Protein AF-A0A7D9EP93-F1 (afdb_monomer_lite)

Sequence (192 aa):
MITCSTSNKEILTYCRSDVDILRRCCLEFCELLRDVTDNDPFEKCLTIASACNLVFRKNSLKEDTIAIIPPHGYRPKDKQSLLALKWLSYKAEKEDLYIQHACNAGEKRVGNYLLDGYDEETNTAYEINGCFWHGCLKCYARDKINSVSGKTMQDLHQATVEKISYLKDHGFGVIEVWECDIRKELEQDEDR

Foldseek 3Di:
DDDPPVVVVVVVVVVVVVVVVVVVVLVVVQVVCCVVQVDGCPPPHPDPVRSVVVSCVPPPDDPPPDDDAPPCGPDHPDDQDPLLVVVVVVVCVVVVFDWDACVDPHFDDDPPDTARIAGPVQLATEHEAECLQQLPVVVDPQQDARPPPRDGSVVSVVVNVVVQVVSVVVPGHYDYHYPVVSVVVVVVVVVD

Secondary structure (DSSP, 8-state):
---STTHHHHHHHHHHHHHHHHHHHHHHHHHHHHHHHSS-TTTS-SSHHHHHHHHIIIIIPPTTSS----TT-SS------HHHHHHHHHHHHHHT---B-TTTT-PPEETTEE-SEEETTTTEEEEEE-HHHHT-TTTS-TTPBPTTT-SBHHHHHHHHHHHHHHHHHTT-EEEEEEHHHHHHHHHHHHT-

InterPro domains:
  IPR011335 Restriction endonuclease type II-like [SSF52980] (121-187)

Structure (mmCIF, N/CA/C/O backbone):
data_AF-A0A7D9EP93-F1
#
_entry.id   AF-A0A7D9EP93-F1
#
loop_
_atom_site.group_PDB
_atom_site.id
_atom_site.type_symbol
_atom_site.label_atom_id
_atom_site.label_alt_id
_atom_site.label_comp_id
_atom_site.label_asym_id
_atom_site.label_entity_id
_atom_site.label_seq_id
_atom_site.pdbx_PDB_ins_code
_atom_site.Cartn_x
_atom_site.Cartn_y
_atom_site.Cartn_z
_atom_site.occupancy
_atom_site.B_iso_or_equiv
_atom_site.auth_seq_id
_atom_site.auth_comp_id
_atom_site.auth_asym_id
_atom_site.auth_atom_id
_atom_site.pdbx_PDB_model_num
ATOM 1 N N . MET A 1 1 ? 35.305 46.147 -36.393 1.00 43.50 1 MET A N 1
ATOM 2 C CA . MET A 1 1 ? 34.251 45.217 -36.857 1.00 43.50 1 MET A CA 1
ATOM 3 C C . MET A 1 1 ? 34.903 43.863 -37.109 1.00 43.50 1 MET A C 1
ATOM 5 O O . MET A 1 1 ? 35.431 43.652 -38.189 1.00 43.50 1 MET A O 1
ATOM 9 N N . ILE A 1 2 ? 34.965 42.991 -36.099 1.00 47.56 2 ILE A N 1
ATOM 10 C CA . ILE A 1 2 ? 35.544 41.643 -36.210 1.00 47.56 2 ILE A CA 1
ATOM 11 C C . ILE A 1 2 ? 34.442 40.642 -35.826 1.00 47.56 2 ILE A C 1
ATOM 13 O O . ILE A 1 2 ? 34.037 40.546 -34.676 1.00 47.56 2 ILE A O 1
ATOM 17 N N . THR A 1 3 ? 33.881 40.035 -36.875 1.00 49.78 3 THR A N 1
ATOM 18 C CA . THR A 1 3 ? 33.421 38.641 -37.001 1.00 49.78 3 THR A CA 1
ATOM 19 C C . THR A 1 3 ? 32.527 38.008 -35.916 1.00 49.78 3 THR A C 1
ATOM 21 O O . THR A 1 3 ? 32.983 37.207 -35.107 1.00 49.78 3 THR A O 1
ATOM 24 N N . CYS A 1 4 ? 31.208 38.212 -36.011 1.00 50.09 4 CYS A N 1
ATOM 25 C CA . CYS A 1 4 ? 30.211 37.298 -35.414 1.00 50.09 4 CYS A CA 1
ATOM 26 C C . CYS A 1 4 ? 29.866 36.112 -36.356 1.00 50.09 4 CYS A C 1
ATOM 28 O O . CYS A 1 4 ? 29.365 35.075 -35.933 1.00 50.09 4 CYS A O 1
ATOM 30 N N . SER A 1 5 ? 30.176 36.222 -37.653 1.00 54.28 5 SER A N 1
ATOM 31 C CA . SER A 1 5 ? 29.788 35.245 -38.683 1.00 54.28 5 SER A CA 1
ATOM 32 C C . SER A 1 5 ? 30.758 34.070 -38.886 1.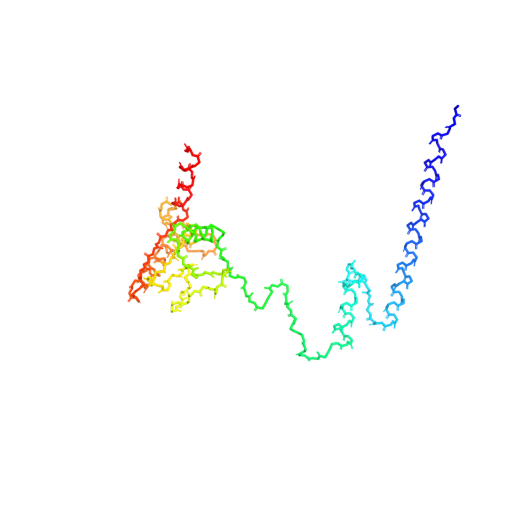00 54.28 5 SER A C 1
ATOM 34 O O . SER A 1 5 ? 30.351 33.059 -39.460 1.00 54.28 5 SER A O 1
ATOM 36 N N . THR A 1 6 ? 32.014 34.161 -38.436 1.00 55.41 6 THR A N 1
ATOM 37 C CA . THR A 1 6 ? 32.998 33.058 -38.522 1.00 55.41 6 THR A CA 1
ATOM 38 C C . THR A 1 6 ? 32.880 32.089 -37.347 1.00 55.41 6 THR A C 1
ATOM 40 O O . THR A 1 6 ? 32.869 30.881 -37.567 1.00 55.41 6 THR A O 1
ATOM 43 N N . SER A 1 7 ? 32.669 32.606 -36.131 1.00 60.91 7 SER A N 1
ATOM 44 C CA . SER A 1 7 ? 32.553 31.808 -34.901 1.00 60.91 7 SER A CA 1
ATOM 45 C C . SER A 1 7 ? 31.441 30.751 -34.982 1.00 60.91 7 SER A C 1
ATOM 47 O O . SER A 1 7 ? 31.662 29.589 -34.652 1.00 60.91 7 SER A O 1
ATOM 49 N N . ASN A 1 8 ? 30.279 31.097 -35.547 1.00 74.06 8 ASN A N 1
ATOM 50 C CA . ASN A 1 8 ? 29.185 30.136 -35.727 1.00 74.06 8 ASN A CA 1
ATOM 51 C C . ASN A 1 8 ? 29.521 29.006 -36.716 1.00 74.06 8 ASN A C 1
ATOM 53 O O . ASN A 1 8 ? 29.062 27.881 -36.537 1.00 74.06 8 ASN A O 1
ATOM 57 N N . LYS A 1 9 ? 30.321 29.267 -37.758 1.00 83.69 9 LYS A N 1
ATOM 58 C CA . LYS A 1 9 ? 30.719 28.228 -38.726 1.00 83.69 9 LYS A CA 1
ATOM 59 C C . LYS A 1 9 ? 31.748 27.269 -38.132 1.00 83.69 9 LYS A C 1
ATOM 61 O O . LYS A 1 9 ? 31.663 26.066 -38.376 1.00 83.69 9 LYS A O 1
ATOM 66 N N . GLU A 1 10 ? 32.687 27.786 -37.347 1.00 85.75 10 GLU A N 1
ATOM 67 C CA . GLU A 1 10 ? 33.687 26.974 -36.649 1.00 85.75 10 GLU A CA 1
ATOM 68 C C . GLU A 1 10 ? 33.037 26.086 -35.583 1.00 85.75 10 GLU A C 1
ATOM 70 O O . GLU A 1 10 ? 33.272 24.880 -35.585 1.00 85.75 10 GLU A O 1
ATOM 75 N N . ILE A 1 11 ? 32.132 26.637 -34.764 1.00 88.75 11 ILE A N 1
ATOM 76 C CA . ILE A 1 11 ? 31.375 25.869 -33.760 1.00 88.75 11 ILE A CA 1
ATOM 77 C C . ILE A 1 11 ? 30.546 24.765 -34.427 1.00 88.75 11 ILE A C 1
ATOM 79 O O . ILE A 1 11 ? 30.585 23.617 -33.993 1.00 88.75 11 ILE A O 1
ATOM 83 N N . LEU A 1 12 ? 29.843 25.069 -35.524 1.00 90.31 12 LEU A N 1
ATOM 84 C CA . LEU A 1 12 ? 29.084 24.057 -36.269 1.00 90.31 12 LEU A CA 1
ATOM 85 C C . LEU A 1 12 ? 29.980 22.947 -36.831 1.00 90.31 12 LEU A C 1
ATOM 87 O O . LEU A 1 12 ? 29.582 21.783 -36.843 1.00 90.31 12 LEU A O 1
ATOM 91 N N . THR A 1 13 ? 31.174 23.295 -37.307 1.00 91.75 13 THR A N 1
ATOM 92 C CA . THR A 1 13 ? 32.136 22.320 -37.837 1.00 91.75 13 THR A CA 1
ATOM 93 C C . THR A 1 13 ? 32.669 21.426 -36.721 1.00 91.75 13 THR A C 1
ATOM 95 O O . THR A 1 13 ? 32.692 20.207 -36.883 1.00 91.75 13 THR A O 1
ATOM 98 N N . TYR A 1 14 ? 33.004 22.013 -35.570 1.00 91.56 14 TYR A N 1
ATOM 99 C CA . TYR A 1 14 ? 33.399 21.282 -34.371 1.00 91.56 14 TYR A CA 1
ATOM 100 C C . TYR A 1 14 ? 32.304 20.310 -33.920 1.00 91.56 14 TYR A C 1
ATOM 102 O O . TYR A 1 14 ? 32.565 19.116 -33.828 1.00 91.56 14 TYR A O 1
ATOM 110 N N . CYS A 1 15 ? 31.063 20.775 -33.736 1.00 93.06 15 CYS A N 1
ATOM 111 C CA . CYS A 1 15 ? 29.960 19.918 -33.292 1.00 93.06 15 CYS A CA 1
ATOM 112 C C . CYS A 1 15 ? 29.690 18.759 -34.261 1.00 93.06 15 CYS A C 1
ATOM 114 O O . CYS A 1 15 ? 29.403 17.647 -33.829 1.00 93.06 15 CYS A O 1
ATOM 116 N N . ARG A 1 16 ? 29.797 18.991 -35.577 1.00 92.88 16 ARG A N 1
ATOM 117 C CA . ARG A 1 16 ? 29.661 17.918 -36.577 1.00 92.88 16 ARG A CA 1
ATOM 118 C C . ARG A 1 16 ? 30.786 16.896 -36.468 1.00 92.88 16 ARG A C 1
ATOM 120 O O . ARG A 1 16 ? 30.516 15.703 -36.544 1.00 92.88 16 ARG A O 1
ATOM 127 N N . SER A 1 17 ? 32.021 17.363 -36.298 1.00 95.00 17 SER A N 1
ATOM 128 C CA . SER A 1 17 ? 33.179 16.489 -36.129 1.00 95.00 17 SER A CA 1
ATOM 129 C C . SER A 1 17 ? 33.087 15.676 -34.839 1.00 95.00 17 SER A C 1
ATOM 131 O O . SER A 1 17 ? 33.380 14.488 -34.859 1.00 95.00 17 SER A O 1
ATOM 133 N N . ASP A 1 18 ? 32.664 16.293 -33.738 1.00 95.06 18 ASP A N 1
ATOM 134 C CA . ASP A 1 18 ? 32.526 15.648 -32.430 1.00 95.06 18 ASP A CA 1
ATOM 135 C C . ASP A 1 18 ? 31.484 14.520 -32.466 1.00 95.06 18 ASP A C 1
ATOM 137 O O . ASP A 1 18 ? 31.766 13.386 -32.078 1.00 95.06 18 ASP A O 1
ATOM 141 N N . VAL A 1 19 ? 30.314 14.783 -33.063 1.00 94.75 19 VAL A N 1
ATOM 142 C CA . VAL A 1 19 ? 29.267 13.764 -33.248 1.00 94.75 19 VAL A CA 1
ATOM 143 C C . VAL A 1 19 ? 29.717 12.653 -34.203 1.00 94.75 19 VAL A C 1
ATOM 145 O O . VAL A 1 19 ? 29.390 11.489 -33.975 1.00 94.75 19 VAL A O 1
ATOM 148 N N . ASP A 1 20 ? 30.474 12.972 -35.257 1.00 94.94 20 ASP A N 1
ATOM 149 C CA . ASP A 1 20 ? 30.999 11.957 -36.179 1.00 94.94 20 ASP A CA 1
ATOM 150 C C . ASP A 1 20 ? 32.044 11.055 -35.506 1.00 94.94 20 ASP A C 1
ATOM 152 O O . ASP A 1 20 ? 31.990 9.834 -35.658 1.00 94.94 20 ASP A O 1
ATOM 156 N N . ILE A 1 21 ? 32.946 11.630 -34.705 1.00 96.00 21 ILE A N 1
ATOM 157 C CA . ILE A 1 21 ? 33.916 10.867 -33.910 1.00 96.00 21 ILE A CA 1
ATOM 158 C C . ILE A 1 21 ? 33.179 9.972 -32.914 1.00 96.00 21 ILE A C 1
ATOM 160 O O . ILE A 1 21 ? 33.439 8.771 -32.876 1.00 96.00 21 ILE A O 1
ATOM 164 N N . LEU A 1 22 ? 32.215 10.518 -32.166 1.00 94.25 22 LEU A N 1
ATOM 165 C CA . LEU A 1 22 ? 31.436 9.747 -31.201 1.00 94.25 22 LEU A CA 1
ATOM 166 C C . LEU A 1 22 ? 30.694 8.588 -31.876 1.00 94.25 22 LEU A C 1
ATOM 168 O O . LEU A 1 22 ? 30.750 7.459 -31.394 1.00 94.25 22 LEU A O 1
ATOM 172 N N . ARG A 1 23 ? 30.066 8.835 -33.032 1.00 93.69 23 ARG A N 1
ATOM 173 C CA . ARG A 1 23 ? 29.399 7.795 -33.824 1.00 93.69 23 ARG A CA 1
ATOM 174 C C . ARG A 1 23 ? 30.368 6.681 -34.220 1.00 93.69 23 ARG A C 1
ATOM 176 O O . ARG A 1 23 ? 30.025 5.514 -34.061 1.00 93.69 23 ARG A O 1
ATOM 183 N N . ARG A 1 24 ? 31.552 7.021 -34.742 1.00 94.56 24 ARG A N 1
ATOM 184 C CA . ARG A 1 24 ? 32.566 6.029 -35.147 1.00 94.56 24 ARG A CA 1
ATOM 185 C C . ARG A 1 24 ? 33.051 5.212 -33.953 1.00 94.56 24 ARG A C 1
ATOM 187 O O . ARG A 1 24 ? 33.082 3.992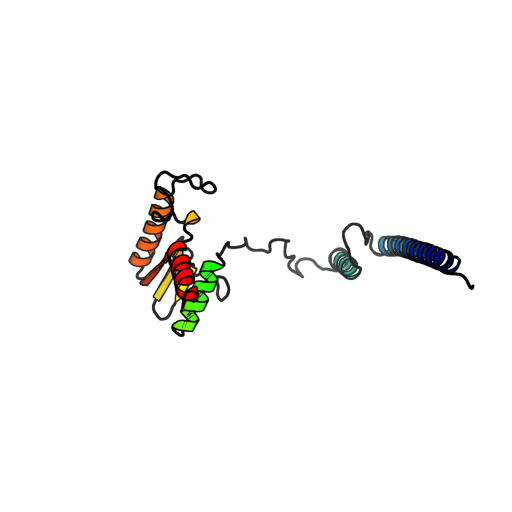 -34.041 1.00 94.56 24 ARG A O 1
ATOM 194 N N . CYS A 1 25 ? 33.344 5.867 -32.831 1.00 93.44 25 CYS A N 1
ATOM 195 C CA . CYS A 1 25 ? 33.741 5.194 -31.596 1.00 93.44 25 CYS A CA 1
ATOM 196 C C . CYS A 1 25 ? 32.652 4.248 -31.075 1.00 93.44 25 CYS A C 1
ATOM 198 O O . CYS A 1 25 ? 32.965 3.145 -30.641 1.00 93.44 25 CYS A O 1
ATOM 200 N N . CYS A 1 26 ? 31.375 4.645 -31.131 1.00 90.56 26 CYS A N 1
ATOM 201 C CA . CYS A 1 26 ? 30.271 3.773 -30.732 1.00 90.56 26 CYS A CA 1
ATOM 202 C C . CYS A 1 26 ? 30.137 2.551 -31.648 1.00 90.56 26 CYS A C 1
ATOM 204 O O . CYS A 1 26 ? 29.904 1.463 -31.135 1.00 90.56 26 CYS A O 1
ATOM 206 N N . LEU A 1 27 ? 30.303 2.710 -32.967 1.00 90.75 27 LEU A N 1
ATOM 207 C CA . LEU A 1 27 ? 30.271 1.588 -33.914 1.00 90.75 27 LEU A CA 1
ATOM 208 C C . LEU A 1 27 ? 31.414 0.600 -33.656 1.00 90.75 27 LEU A C 1
ATOM 210 O O . LEU A 1 27 ? 31.157 -0.592 -33.539 1.00 90.75 27 LEU A O 1
ATOM 214 N N . GLU A 1 28 ? 32.635 1.101 -33.473 1.00 92.56 28 GLU A N 1
ATOM 215 C CA . GLU A 1 28 ? 33.794 0.265 -33.138 1.00 92.56 28 GLU A CA 1
ATOM 216 C C . GLU A 1 28 ? 33.584 -0.467 -31.804 1.00 92.56 28 GLU A C 1
ATOM 218 O O . GLU A 1 28 ? 33.822 -1.665 -31.682 1.00 92.56 28 GLU A O 1
ATOM 223 N N . PHE A 1 29 ? 33.063 0.236 -30.793 1.00 90.06 29 PHE A N 1
ATOM 224 C CA . PHE A 1 29 ? 32.723 -0.370 -29.508 1.00 90.06 29 PHE A CA 1
ATOM 225 C C . PHE A 1 29 ? 31.657 -1.470 -29.644 1.00 90.06 29 PHE A C 1
ATOM 227 O O . PHE A 1 29 ? 31.776 -2.502 -28.982 1.00 90.06 29 PHE A O 1
ATOM 234 N N . CYS A 1 30 ? 30.639 -1.286 -30.497 1.00 87.81 30 CYS A N 1
ATOM 235 C CA . CYS A 1 30 ? 29.655 -2.332 -30.788 1.00 87.81 30 CYS A CA 1
ATOM 236 C C . CYS A 1 30 ? 30.318 -3.585 -31.345 1.00 87.81 30 CYS A C 1
ATOM 238 O O . CYS A 1 30 ? 30.006 -4.681 -30.888 1.00 87.81 30 CYS A O 1
ATOM 240 N N . GLU A 1 31 ? 31.176 -3.423 -32.352 1.00 90.12 31 GLU A N 1
ATOM 241 C CA . GLU A 1 31 ? 31.834 -4.538 -33.034 1.00 90.12 31 GLU A CA 1
ATOM 242 C C . GLU A 1 31 ? 32.738 -5.294 -32.060 1.00 90.12 31 GLU A C 1
ATOM 244 O O . GLU A 1 31 ? 32.537 -6.487 -31.844 1.00 90.12 31 GLU A O 1
ATOM 249 N N . LEU A 1 32 ? 33.610 -4.579 -31.343 1.00 90.50 32 LEU A N 1
ATOM 250 C CA . LEU A 1 32 ? 34.499 -5.176 -30.345 1.00 90.50 32 LEU A CA 1
ATOM 251 C C . LEU A 1 32 ? 33.736 -5.919 -29.240 1.00 90.50 32 LEU A C 1
ATOM 253 O O . LEU A 1 32 ? 34.136 -7.008 -28.828 1.00 90.50 32 LEU A O 1
ATOM 257 N N . LEU A 1 33 ? 32.634 -5.354 -28.733 1.00 86.50 33 LEU A N 1
ATOM 258 C CA . LEU A 1 33 ? 31.878 -6.004 -27.662 1.00 86.50 33 LEU A CA 1
ATOM 259 C C . LEU A 1 33 ? 31.082 -7.214 -28.165 1.00 86.50 33 LEU A C 1
ATOM 261 O O . LEU A 1 33 ? 30.984 -8.215 -27.447 1.00 86.50 33 LEU A O 1
ATOM 265 N N . ARG A 1 34 ? 30.536 -7.146 -29.384 1.00 87.12 34 ARG A N 1
ATOM 266 C CA . ARG A 1 34 ? 29.856 -8.280 -30.021 1.00 87.12 34 ARG A CA 1
ATOM 267 C C . ARG A 1 34 ? 30.830 -9.427 -30.266 1.00 87.12 34 ARG A C 1
ATOM 269 O O . ARG A 1 34 ? 30.494 -10.553 -29.918 1.00 87.12 34 ARG A O 1
ATOM 276 N N . ASP A 1 35 ? 32.039 -9.139 -30.739 1.00 88.31 35 ASP A N 1
ATOM 277 C CA . ASP A 1 35 ? 33.073 -10.152 -30.975 1.00 88.31 35 ASP A CA 1
ATOM 278 C C . ASP A 1 35 ? 33.484 -10.878 -29.688 1.00 88.31 35 ASP A C 1
ATOM 280 O O . ASP A 1 35 ? 33.678 -12.093 -29.682 1.00 88.31 35 ASP A O 1
ATOM 284 N N . VAL A 1 36 ? 33.592 -10.150 -28.572 1.00 86.19 36 VAL A N 1
ATOM 285 C CA . VAL A 1 36 ? 34.012 -10.733 -27.287 1.00 86.19 36 VAL A CA 1
ATOM 286 C C . VAL A 1 36 ? 32.870 -11.459 -26.572 1.00 86.19 36 VAL A C 1
ATOM 288 O O . VAL A 1 36 ? 33.110 -12.437 -25.863 1.00 86.19 36 VAL A O 1
ATOM 291 N N . THR A 1 37 ? 31.635 -10.963 -26.681 1.00 82.88 37 THR A N 1
ATOM 292 C CA . THR A 1 37 ? 30.546 -11.371 -25.777 1.00 82.88 37 THR A CA 1
ATOM 293 C C . THR A 1 37 ? 29.326 -11.969 -26.464 1.00 82.88 37 THR A C 1
ATOM 295 O O . THR A 1 37 ? 28.451 -12.462 -25.750 1.00 82.88 37 THR A O 1
ATOM 298 N N . ASP A 1 38 ? 29.248 -11.935 -27.798 1.00 83.50 38 ASP A N 1
ATOM 299 C CA . ASP A 1 38 ? 28.081 -12.338 -28.598 1.00 83.50 38 ASP A CA 1
ATOM 300 C C . ASP A 1 38 ? 26.782 -11.626 -28.155 1.00 83.50 38 ASP A C 1
ATOM 302 O O . ASP A 1 38 ? 25.698 -12.208 -28.063 1.00 83.50 38 ASP A O 1
ATOM 306 N N . ASN A 1 39 ? 26.894 -10.352 -27.761 1.00 80.81 39 ASN A N 1
ATOM 307 C CA . ASN A 1 39 ? 25.755 -9.493 -27.440 1.00 80.81 39 ASN A CA 1
ATOM 308 C C . ASN A 1 39 ? 25.978 -8.078 -27.973 1.00 80.81 39 ASN A C 1
ATOM 310 O O . ASN A 1 39 ? 27.076 -7.531 -27.883 1.00 80.81 39 ASN A O 1
ATOM 314 N N . ASP A 1 40 ? 24.907 -7.460 -28.466 1.00 83.38 40 ASP A N 1
ATOM 315 C CA . ASP A 1 40 ? 24.910 -6.048 -28.827 1.00 83.38 40 ASP A CA 1
ATOM 316 C C . ASP A 1 40 ? 24.725 -5.162 -27.577 1.00 83.38 40 ASP A C 1
ATOM 318 O O . ASP A 1 40 ? 23.691 -5.276 -26.903 1.00 83.38 40 ASP A O 1
ATOM 322 N N . PRO A 1 41 ? 25.672 -4.252 -27.264 1.00 81.88 41 PRO A N 1
ATOM 323 C CA . PRO A 1 41 ? 25.528 -3.333 -26.140 1.00 81.88 41 PRO A CA 1
ATOM 324 C C . PRO A 1 41 ? 24.317 -2.403 -26.236 1.00 81.88 41 PRO A C 1
ATOM 326 O O . PRO A 1 41 ? 23.836 -1.978 -25.193 1.00 81.88 41 PRO A O 1
ATOM 329 N N . PHE A 1 42 ? 23.821 -2.069 -27.431 1.00 83.62 42 PHE A N 1
ATOM 330 C CA . PHE A 1 42 ? 22.766 -1.060 -27.601 1.00 83.62 42 PHE A CA 1
ATOM 331 C C . PHE A 1 42 ? 21.365 -1.644 -27.811 1.00 83.62 42 PHE A C 1
ATOM 333 O O . PHE A 1 42 ? 20.386 -0.907 -27.726 1.00 83.62 42 PHE A O 1
ATOM 340 N N . GLU A 1 43 ? 21.233 -2.954 -28.044 1.00 82.38 43 GLU A N 1
ATOM 341 C CA . GLU A 1 43 ? 19.924 -3.588 -28.268 1.00 82.38 43 GLU A CA 1
ATOM 342 C C . GLU A 1 43 ? 19.084 -3.621 -26.981 1.00 82.38 43 GLU A C 1
ATOM 344 O O . GLU A 1 43 ? 17.886 -3.338 -26.992 1.00 82.38 43 GLU A O 1
ATOM 349 N N . LYS A 1 44 ? 19.717 -3.976 -25.855 1.00 78.00 44 LYS A N 1
ATOM 350 C CA . LYS A 1 44 ? 19.032 -4.212 -24.569 1.00 78.00 44 LYS A CA 1
ATOM 351 C C . LYS A 1 44 ? 19.561 -3.363 -23.422 1.00 78.00 44 LYS A C 1
ATOM 353 O O . LYS A 1 44 ? 19.043 -3.456 -22.310 1.00 78.00 44 LYS A O 1
ATOM 358 N N . CYS A 1 45 ? 20.615 -2.582 -23.637 1.00 82.81 45 CYS A N 1
ATOM 359 C CA . CYS A 1 45 ? 21.280 -1.836 -22.579 1.00 82.81 45 CYS A CA 1
ATOM 360 C C . CYS A 1 45 ? 21.444 -0.369 -22.984 1.00 82.81 45 CYS A C 1
ATOM 362 O O . CYS A 1 45 ? 21.913 -0.046 -24.066 1.00 82.81 45 CYS A O 1
ATOM 364 N N . LEU A 1 46 ? 21.047 0.535 -22.087 1.00 82.31 46 LEU A N 1
ATOM 365 C CA . LEU A 1 46 ? 21.228 1.980 -22.276 1.00 82.31 46 LEU A CA 1
ATOM 366 C C . LEU A 1 46 ? 22.598 2.462 -21.780 1.00 82.31 46 LEU A C 1
ATOM 368 O O . LEU A 1 46 ? 23.045 3.544 -22.145 1.00 82.31 46 LEU A O 1
ATOM 372 N N . THR A 1 47 ? 23.253 1.685 -20.911 1.00 85.31 47 THR A N 1
ATOM 373 C CA . THR A 1 47 ? 24.515 2.055 -20.259 1.00 85.31 47 THR A CA 1
ATOM 374 C C . THR A 1 47 ? 25.530 0.920 -20.332 1.00 85.31 47 THR A C 1
ATOM 376 O O . THR A 1 47 ? 25.164 -0.259 -20.338 1.00 85.31 47 THR A O 1
ATOM 379 N N . ILE A 1 48 ? 26.819 1.270 -20.298 1.00 85.69 48 ILE A N 1
ATOM 380 C CA . ILE A 1 48 ? 27.913 0.289 -20.278 1.00 85.69 48 ILE A CA 1
ATOM 381 C C . ILE A 1 48 ? 27.831 -0.642 -19.061 1.00 85.69 48 ILE A C 1
ATOM 383 O O . ILE A 1 48 ? 28.057 -1.839 -19.185 1.00 85.69 48 ILE A O 1
ATOM 387 N N . ALA A 1 49 ? 27.410 -0.130 -17.898 1.00 87.94 49 ALA A N 1
ATOM 388 C CA . ALA A 1 49 ? 27.204 -0.943 -16.702 1.00 87.94 49 ALA A CA 1
ATOM 389 C C . ALA A 1 49 ? 26.098 -1.993 -16.905 1.00 87.94 49 ALA A C 1
ATOM 391 O O . ALA A 1 49 ? 26.248 -3.139 -16.485 1.00 87.94 49 ALA A O 1
ATOM 392 N N . SER A 1 50 ? 25.008 -1.622 -17.590 1.00 86.56 50 SER A N 1
ATOM 393 C CA . SER A 1 50 ? 23.939 -2.556 -17.947 1.00 86.56 50 SER A CA 1
ATOM 394 C C . SER A 1 50 ? 24.441 -3.628 -18.917 1.00 86.56 50 SER A C 1
ATOM 396 O O . SER A 1 50 ? 24.134 -4.801 -18.713 1.00 86.56 50 SER A O 1
ATOM 398 N N . ALA A 1 51 ? 25.252 -3.254 -19.915 1.00 86.62 51 ALA A N 1
ATOM 399 C CA . ALA A 1 51 ? 25.850 -4.204 -20.855 1.00 86.62 51 ALA A CA 1
ATOM 400 C C . ALA A 1 51 ? 26.791 -5.187 -20.139 1.00 86.62 51 ALA A C 1
ATOM 402 O O . ALA A 1 51 ? 26.646 -6.398 -20.289 1.00 86.62 51 ALA A O 1
ATOM 403 N N . CYS A 1 52 ? 27.682 -4.697 -19.271 1.00 87.56 52 CYS A N 1
ATOM 404 C CA . CYS A 1 52 ? 28.562 -5.549 -18.467 1.00 87.56 52 CYS A CA 1
ATOM 405 C C . CYS A 1 52 ? 27.774 -6.500 -17.554 1.00 87.56 52 CYS A C 1
ATOM 407 O O . CYS A 1 52 ? 28.116 -7.676 -17.452 1.00 87.56 52 CYS A O 1
ATOM 409 N N . ASN A 1 53 ? 26.700 -6.022 -16.916 1.00 87.44 53 ASN A N 1
ATOM 410 C CA . ASN A 1 53 ? 25.838 -6.867 -16.090 1.00 87.44 53 ASN A CA 1
ATOM 411 C C . ASN A 1 53 ? 25.122 -7.943 -16.925 1.00 87.44 53 ASN A C 1
ATOM 413 O O . ASN A 1 53 ? 25.018 -9.087 -16.492 1.00 87.44 53 ASN A O 1
ATOM 417 N N . LEU A 1 54 ? 24.659 -7.608 -18.135 1.00 85.31 54 LEU A N 1
ATOM 418 C CA . LEU A 1 54 ? 24.058 -8.575 -19.057 1.00 85.31 54 LEU A CA 1
ATOM 419 C C . LEU A 1 54 ? 25.059 -9.671 -19.443 1.00 85.31 54 LEU A C 1
ATOM 421 O O . LEU A 1 54 ? 24.739 -10.853 -19.333 1.00 85.31 54 LEU A O 1
ATOM 425 N N . VAL A 1 55 ? 26.275 -9.282 -19.837 1.00 87.62 55 VAL A N 1
ATOM 426 C CA . VAL A 1 55 ? 27.355 -10.210 -20.204 1.00 87.62 55 VAL A CA 1
ATOM 427 C C . VAL A 1 55 ? 27.725 -11.104 -19.025 1.00 87.62 55 VAL A C 1
ATOM 429 O O . VAL A 1 55 ? 27.804 -12.320 -19.180 1.00 87.62 55 VAL A O 1
ATOM 432 N N . PHE A 1 56 ? 27.880 -10.533 -17.829 1.00 87.19 56 PHE A N 1
ATOM 433 C CA . PHE A 1 56 ? 28.156 -11.299 -16.615 1.00 87.19 56 PHE A CA 1
ATOM 434 C C . PHE A 1 56 ? 27.055 -12.329 -16.330 1.00 87.19 56 PHE A C 1
ATOM 436 O O . PHE A 1 56 ? 27.352 -13.497 -16.085 1.00 87.19 56 PHE A O 1
ATOM 443 N N . ARG A 1 57 ? 25.784 -11.920 -16.421 1.00 82.44 57 ARG A N 1
ATOM 444 C CA . ARG A 1 57 ? 24.629 -12.796 -16.181 1.00 82.44 57 ARG A CA 1
ATOM 445 C C . ARG A 1 57 ? 24.468 -13.894 -17.233 1.00 82.44 57 ARG A C 1
ATOM 447 O O . ARG A 1 57 ? 23.984 -14.960 -16.878 1.00 82.44 57 ARG A O 1
ATOM 454 N N . LYS A 1 58 ? 24.836 -13.641 -18.493 1.00 82.44 58 LYS A N 1
ATOM 455 C CA . LYS A 1 58 ? 24.715 -14.615 -19.594 1.00 82.44 58 LYS A CA 1
ATOM 456 C C . LYS A 1 58 ? 25.893 -15.591 -19.639 1.00 82.44 58 LYS A C 1
ATOM 458 O O . LYS A 1 58 ? 25.674 -16.778 -19.837 1.00 82.44 58 LYS A O 1
ATOM 463 N N . ASN A 1 59 ? 27.120 -15.099 -19.459 1.00 84.00 59 ASN A N 1
ATOM 464 C CA . ASN A 1 59 ? 28.328 -15.871 -19.765 1.00 84.00 59 ASN A CA 1
ATOM 465 C C . ASN A 1 59 ? 29.044 -16.408 -18.515 1.00 84.00 59 ASN A C 1
ATOM 467 O O . ASN A 1 59 ? 29.721 -17.430 -18.603 1.00 84.00 59 ASN A O 1
ATOM 471 N N . SER A 1 60 ? 28.921 -15.736 -17.364 1.00 83.62 60 SER A N 1
ATOM 472 C CA . SER A 1 60 ? 29.749 -16.027 -16.178 1.00 83.62 60 SER A CA 1
ATOM 473 C C . SER A 1 60 ? 28.957 -16.471 -14.949 1.00 83.62 60 SER A C 1
ATOM 475 O O . SER A 1 60 ? 29.533 -17.048 -14.024 1.00 83.62 60 SER A O 1
ATOM 477 N N . LEU A 1 61 ? 27.656 -16.183 -14.895 1.00 83.62 61 LEU A N 1
ATOM 478 C CA . LEU A 1 61 ? 26.830 -16.496 -13.738 1.00 83.62 61 LEU A CA 1
ATOM 479 C C . LEU A 1 61 ? 26.419 -17.972 -13.757 1.00 83.62 61 LEU A C 1
ATOM 481 O O . LEU A 1 61 ? 25.772 -18.436 -14.692 1.00 83.62 61 LEU A O 1
ATOM 485 N N . LYS A 1 62 ? 26.790 -18.702 -12.702 1.00 82.88 62 LYS A N 1
ATOM 486 C CA . LYS A 1 62 ? 26.362 -20.089 -12.499 1.00 82.88 62 LYS A CA 1
ATOM 487 C C . LYS A 1 62 ? 24.867 -20.142 -12.181 1.00 82.88 62 LYS A C 1
ATOM 489 O O . LYS A 1 62 ? 24.320 -19.213 -11.578 1.00 82.88 62 LYS A O 1
ATOM 494 N N . GLU A 1 63 ? 24.233 -21.249 -12.554 1.00 78.88 63 GLU A N 1
ATOM 495 C CA . GLU A 1 63 ? 22.837 -21.521 -12.207 1.00 78.88 63 GLU A CA 1
ATOM 496 C C . GLU A 1 63 ? 22.616 -21.401 -10.687 1.00 78.88 63 GLU A C 1
ATOM 498 O O . GLU A 1 63 ? 23.535 -21.605 -9.888 1.00 78.88 63 GLU A O 1
ATOM 503 N N . ASP A 1 64 ? 21.414 -20.965 -10.301 1.00 76.31 64 ASP A N 1
ATOM 504 C CA . ASP A 1 64 ? 20.943 -20.845 -8.912 1.00 76.31 64 ASP A CA 1
ATOM 505 C C . ASP A 1 64 ? 21.806 -20.001 -7.954 1.00 76.31 64 ASP A C 1
ATOM 507 O O . ASP A 1 64 ? 21.678 -20.093 -6.735 1.00 76.31 64 ASP A O 1
ATOM 511 N N . THR A 1 65 ? 22.670 -19.128 -8.482 1.00 82.19 65 THR A N 1
ATOM 512 C CA . THR A 1 65 ? 23.567 -18.312 -7.642 1.00 82.19 65 THR A CA 1
ATOM 513 C C . THR A 1 65 ? 22.952 -16.970 -7.235 1.00 82.19 65 THR A C 1
ATOM 515 O O . THR A 1 65 ? 23.216 -16.467 -6.145 1.00 82.19 65 THR A O 1
ATOM 518 N N . ILE A 1 66 ? 22.133 -16.361 -8.100 1.00 77.88 66 ILE A N 1
ATOM 519 C CA . ILE A 1 66 ? 21.476 -15.072 -7.835 1.00 77.88 66 ILE A CA 1
ATOM 520 C C . ILE A 1 66 ? 20.014 -15.162 -8.255 1.00 77.88 66 ILE A C 1
ATOM 522 O O . ILE A 1 66 ? 19.697 -15.510 -9.391 1.00 77.88 66 ILE A O 1
ATOM 526 N N . ALA A 1 67 ? 19.123 -14.777 -7.346 1.00 75.19 67 ALA A N 1
ATOM 527 C CA . ALA A 1 67 ? 17.700 -14.712 -7.622 1.00 75.19 67 ALA A CA 1
ATOM 528 C C . ALA A 1 67 ? 17.401 -13.560 -8.612 1.00 75.19 67 ALA A C 1
ATOM 530 O O . ALA A 1 67 ? 17.693 -12.393 -8.333 1.00 75.19 67 ALA A O 1
ATOM 531 N N . ILE A 1 68 ? 16.794 -13.867 -9.764 1.00 73.00 68 ILE A N 1
ATOM 532 C CA . ILE A 1 68 ? 16.378 -12.867 -10.762 1.00 73.00 68 ILE A CA 1
ATOM 533 C C . ILE A 1 68 ? 15.062 -12.216 -10.338 1.00 73.00 68 ILE A C 1
ATOM 535 O O . ILE A 1 68 ? 13.995 -12.804 -10.500 1.00 73.00 68 ILE A O 1
ATOM 539 N N . ILE A 1 69 ? 15.130 -10.983 -9.834 1.00 73.44 69 ILE A N 1
ATOM 540 C CA . ILE A 1 69 ? 13.932 -10.220 -9.473 1.00 73.44 69 ILE A CA 1
ATOM 541 C C . ILE A 1 69 ? 13.204 -9.831 -10.772 1.00 73.44 69 ILE A C 1
ATOM 543 O O . ILE A 1 69 ? 13.763 -9.067 -11.565 1.00 73.44 69 ILE A O 1
ATOM 547 N N . PRO A 1 70 ? 11.981 -10.329 -11.034 1.00 76.25 70 PRO A N 1
ATOM 548 C CA . PRO A 1 70 ? 11.217 -9.897 -12.200 1.00 76.25 70 PRO A CA 1
ATOM 549 C C . PRO A 1 70 ? 10.792 -8.421 -12.035 1.00 76.25 70 PRO A C 1
ATOM 551 O O . PRO A 1 70 ? 10.764 -7.922 -10.909 1.00 76.25 70 PRO A O 1
ATOM 554 N N . PRO A 1 71 ? 10.398 -7.706 -13.109 1.00 64.00 71 PRO A N 1
ATOM 555 C CA . PRO A 1 71 ? 10.017 -6.283 -13.055 1.00 64.00 71 PRO A CA 1
ATOM 556 C C . PRO A 1 71 ? 8.928 -5.916 -12.028 1.00 64.00 71 PRO A C 1
ATOM 558 O O . PRO A 1 71 ? 8.746 -4.744 -11.695 1.00 64.00 71 PRO A O 1
ATOM 561 N N . HIS A 1 72 ? 8.194 -6.904 -11.515 1.00 64.38 72 HIS A N 1
ATOM 562 C CA . HIS A 1 72 ? 7.143 -6.732 -10.511 1.00 64.38 72 HIS A CA 1
ATOM 563 C C . HIS A 1 72 ? 7.468 -7.370 -9.154 1.00 64.38 72 HIS A C 1
ATOM 565 O O . HIS A 1 72 ? 6.612 -7.384 -8.277 1.00 64.38 72 HIS A O 1
ATOM 571 N N . GLY A 1 73 ? 8.703 -7.837 -8.957 1.00 71.56 73 GLY A N 1
ATOM 572 C CA . GLY A 1 73 ? 9.111 -8.573 -7.766 1.00 71.56 73 GLY A CA 1
ATOM 573 C C . GLY A 1 73 ? 8.526 -9.986 -7.708 1.00 71.56 73 GLY A C 1
ATOM 574 O O . GLY A 1 73 ? 7.713 -10.390 -8.535 1.00 71.56 73 GLY A O 1
ATOM 575 N N . TYR A 1 74 ? 8.959 -10.765 -6.719 1.00 71.75 74 TYR A N 1
ATOM 576 C CA . TYR A 1 74 ? 8.484 -12.144 -6.536 1.00 71.75 74 TYR A CA 1
ATOM 577 C C . TYR A 1 74 ? 7.078 -12.239 -5.947 1.00 71.75 74 TYR A C 1
ATOM 579 O O . TYR A 1 74 ? 6.465 -13.302 -5.987 1.00 71.75 74 TYR A O 1
ATOM 587 N N . ARG A 1 75 ? 6.581 -11.146 -5.363 1.00 63.81 75 ARG A N 1
ATOM 588 C CA . ARG A 1 75 ? 5.258 -11.081 -4.750 1.00 63.81 75 ARG A CA 1
ATOM 589 C C . ARG A 1 75 ? 4.370 -10.136 -5.554 1.00 63.81 75 ARG A C 1
ATOM 591 O O . ARG A 1 75 ? 4.855 -9.079 -5.964 1.00 63.81 75 ARG A O 1
ATOM 598 N N . PRO A 1 76 ? 3.086 -10.476 -5.757 1.00 60.72 76 PRO A N 1
ATOM 599 C CA . PRO A 1 76 ? 2.097 -9.503 -6.197 1.00 60.72 76 PRO A CA 1
ATOM 600 C C . PRO A 1 76 ? 2.181 -8.264 -5.298 1.00 60.72 76 PRO A C 1
ATOM 602 O O . PRO A 1 76 ? 2.340 -8.394 -4.087 1.00 60.72 76 PRO A O 1
ATOM 605 N N . LYS A 1 77 ? 2.117 -7.063 -5.879 1.00 60.72 77 LYS A N 1
ATOM 606 C CA . LYS A 1 77 ? 2.046 -5.839 -5.075 1.00 60.72 77 LYS A CA 1
ATOM 607 C C . LYS A 1 77 ? 0.702 -5.816 -4.356 1.00 60.72 77 LYS A C 1
ATOM 609 O O . LYS A 1 77 ? -0.324 -5.620 -5.010 1.00 60.72 77 LYS A O 1
ATOM 614 N N . ASP A 1 78 ? 0.724 -5.979 -3.040 1.00 62.59 78 ASP A N 1
ATOM 615 C CA . ASP A 1 78 ? -0.441 -5.715 -2.209 1.00 62.59 78 ASP A CA 1
ATOM 616 C C . ASP A 1 78 ? -0.803 -4.231 -2.3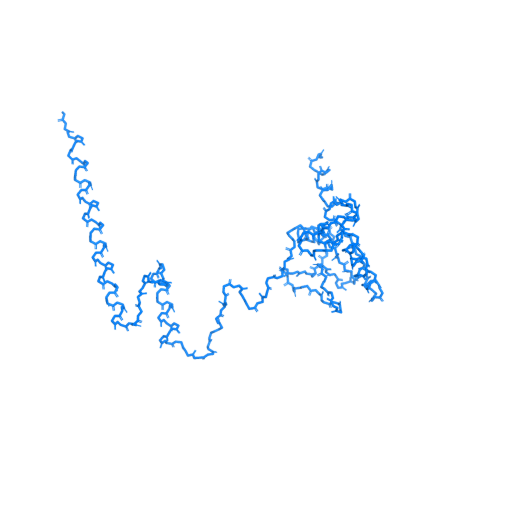59 1.00 62.59 78 ASP A C 1
ATOM 618 O O . ASP A 1 78 ? 0.035 -3.332 -2.217 1.00 62.59 78 ASP A O 1
ATOM 622 N N . LYS A 1 79 ? -2.042 -3.966 -2.780 1.00 66.69 79 LYS A N 1
ATOM 623 C CA . LYS A 1 79 ? -2.533 -2.604 -3.000 1.00 66.69 79 LYS A CA 1
ATOM 624 C C . LYS A 1 79 ? -2.993 -2.038 -1.665 1.00 66.69 79 LYS A C 1
ATOM 626 O O . LYS A 1 79 ? -4.181 -2.069 -1.376 1.00 66.69 79 LYS A O 1
ATOM 631 N N . GLN A 1 80 ? -2.058 -1.505 -0.889 1.00 71.88 80 GLN A N 1
ATOM 632 C CA . GLN A 1 80 ? -2.398 -0.764 0.320 1.00 71.88 80 GLN A CA 1
ATOM 633 C C . GLN A 1 80 ? -2.637 0.717 -0.015 1.00 71.88 80 GLN A C 1
ATOM 635 O O . GLN A 1 80 ? -1.942 1.312 -0.847 1.00 71.88 80 GLN A O 1
ATOM 640 N N . SER A 1 81 ? -3.657 1.319 0.593 1.00 84.12 81 SER A N 1
ATOM 641 C CA . SER A 1 81 ? -3.991 2.721 0.369 1.00 84.12 81 SER A CA 1
ATOM 642 C C . SER A 1 81 ? -3.014 3.641 1.113 1.00 84.12 81 SER A C 1
ATOM 644 O O . SER A 1 81 ? -2.679 3.424 2.277 1.00 84.12 81 SER A O 1
ATOM 646 N N . LEU A 1 82 ? -2.563 4.713 0.451 1.00 88.75 82 LEU A N 1
ATOM 647 C CA . LEU A 1 82 ? -1.704 5.720 1.092 1.00 88.75 82 LEU A CA 1
ATOM 648 C C . LEU A 1 82 ? -2.401 6.402 2.277 1.00 88.75 82 LEU A C 1
ATOM 650 O O . LEU A 1 82 ? -1.734 6.804 3.226 1.00 88.75 82 LEU A O 1
ATOM 654 N N . LEU A 1 83 ? -3.729 6.541 2.213 1.00 90.88 83 LEU A N 1
ATOM 655 C CA . LEU A 1 83 ? -4.523 7.115 3.295 1.00 90.88 83 LEU A CA 1
ATOM 656 C C . LEU A 1 83 ? -4.502 6.214 4.536 1.00 90.88 83 LEU A C 1
ATOM 658 O O . LEU A 1 83 ? -4.252 6.723 5.623 1.00 90.88 83 LEU A O 1
ATOM 662 N N . ALA A 1 84 ? -4.692 4.898 4.369 1.00 91.12 84 ALA A N 1
ATOM 663 C CA . ALA A 1 84 ? -4.626 3.943 5.475 1.00 91.12 84 ALA A CA 1
ATOM 664 C C . ALA A 1 84 ? -3.253 3.956 6.146 1.00 91.12 84 ALA A C 1
ATOM 666 O O . ALA A 1 84 ? -3.178 4.103 7.361 1.00 91.12 84 ALA A O 1
ATOM 667 N N . LEU A 1 85 ? -2.167 3.906 5.364 1.00 91.88 85 LEU A N 1
ATOM 668 C CA . LEU A 1 85 ? -0.810 3.965 5.919 1.00 91.88 85 LEU A CA 1
ATOM 669 C C . LEU A 1 85 ? -0.579 5.239 6.735 1.00 91.88 85 LEU A C 1
ATOM 671 O O . LEU A 1 85 ? -0.094 5.161 7.858 1.00 91.88 85 LEU A O 1
ATOM 675 N N . LYS A 1 86 ? -0.966 6.404 6.202 1.00 92.94 86 LYS A N 1
ATOM 676 C CA . LYS A 1 86 ? -0.827 7.680 6.917 1.00 92.94 86 LYS A CA 1
ATOM 677 C C . LYS A 1 86 ? -1.636 7.710 8.209 1.00 92.94 86 LYS A C 1
ATOM 679 O O . LYS A 1 86 ? -1.124 8.166 9.226 1.00 92.94 86 LYS A O 1
ATOM 684 N N . TRP A 1 87 ? -2.879 7.235 8.169 1.00 94.00 87 TRP A N 1
ATOM 685 C CA . TRP A 1 87 ? -3.748 7.218 9.342 1.00 94.00 87 TRP A CA 1
ATOM 686 C C . TRP A 1 87 ? -3.207 6.282 10.431 1.00 94.00 87 TRP A C 1
ATOM 688 O O . TRP A 1 87 ? -3.155 6.671 11.594 1.00 94.00 87 TRP A O 1
ATOM 698 N N . LEU A 1 88 ? -2.723 5.094 10.053 1.00 93.81 88 LEU A N 1
ATOM 699 C CA . LEU A 1 88 ? -2.091 4.148 10.976 1.00 93.81 88 LEU A CA 1
ATOM 700 C C . LEU A 1 88 ? -0.824 4.732 11.608 1.00 93.81 88 LEU A C 1
ATOM 702 O O . LEU A 1 88 ? -0.660 4.640 12.819 1.00 93.81 88 LEU A O 1
ATOM 706 N N . SER A 1 89 ? 0.041 5.379 10.818 1.00 93.31 89 SER A N 1
ATOM 707 C CA . SER A 1 89 ? 1.235 6.051 11.348 1.00 93.31 89 SER A CA 1
ATOM 708 C C . SER A 1 89 ? 0.878 7.178 12.318 1.00 93.31 89 SER A C 1
ATOM 710 O O . SER A 1 89 ? 1.458 7.252 13.395 1.00 93.31 89 SER A O 1
ATOM 712 N N . TYR A 1 90 ? -0.112 8.008 11.979 1.00 93.38 90 TYR A N 1
ATOM 713 C CA . TYR A 1 90 ? -0.608 9.061 12.870 1.00 93.38 90 TYR A CA 1
ATOM 714 C C . TYR A 1 90 ? -1.154 8.491 14.184 1.00 93.38 90 TYR A C 1
ATOM 716 O O . TYR A 1 90 ? -0.865 9.012 15.258 1.00 93.38 90 TYR A O 1
ATOM 724 N N . LYS A 1 91 ? -1.942 7.413 14.110 1.00 93.12 91 LYS A N 1
ATOM 725 C CA . LYS A 1 91 ? -2.533 6.765 15.284 1.00 93.12 91 LYS A CA 1
ATOM 726 C C . LYS A 1 91 ? -1.460 6.159 16.191 1.00 93.12 91 LYS A C 1
ATOM 728 O O . LYS A 1 91 ? -1.511 6.383 17.396 1.00 93.12 91 LYS A O 1
ATOM 733 N N . ALA A 1 92 ? -0.490 5.461 15.598 1.00 93.44 92 ALA A N 1
ATOM 734 C CA . ALA A 1 92 ? 0.660 4.893 16.294 1.00 93.44 92 ALA A CA 1
ATOM 735 C C . ALA A 1 92 ? 1.469 5.972 17.033 1.00 93.44 92 ALA A C 1
ATOM 737 O O . ALA A 1 92 ? 1.770 5.808 18.207 1.00 93.44 92 ALA A O 1
ATOM 738 N N . GLU A 1 93 ? 1.757 7.104 16.384 1.00 94.06 93 GLU A N 1
ATOM 739 C CA . GLU A 1 93 ? 2.503 8.210 16.999 1.00 94.06 93 GLU A CA 1
ATOM 740 C C . GLU A 1 93 ? 1.704 8.919 18.103 1.00 94.06 93 GLU A C 1
ATOM 742 O O . GLU A 1 93 ? 2.237 9.226 19.165 1.00 94.06 93 GLU A O 1
ATOM 747 N N . LYS A 1 94 ? 0.409 9.168 17.877 1.00 92.06 94 LYS A N 1
ATOM 748 C CA . LYS A 1 94 ? -0.448 9.888 18.830 1.00 92.06 94 LYS A CA 1
ATOM 749 C C . LYS A 1 94 ? -0.672 9.123 20.131 1.00 92.06 94 LYS A C 1
ATOM 751 O O . LYS A 1 94 ? -0.804 9.745 21.183 1.00 92.06 94 LYS A O 1
ATOM 756 N N . GLU A 1 95 ? -0.802 7.806 20.040 1.00 91.38 95 GLU A N 1
ATOM 757 C CA . GLU A 1 95 ? -1.099 6.941 21.186 1.00 91.38 95 GLU A CA 1
ATOM 758 C C . GLU A 1 95 ? 0.140 6.211 21.713 1.00 91.38 95 GLU A C 1
ATOM 760 O O . GLU A 1 95 ? 0.020 5.471 22.683 1.00 91.38 95 GLU A O 1
ATOM 765 N N . ASP A 1 96 ? 1.310 6.461 21.115 1.00 91.38 96 ASP A N 1
ATOM 766 C CA . ASP A 1 96 ? 2.580 5.788 21.416 1.00 91.38 96 ASP A CA 1
ATOM 767 C C . ASP A 1 96 ? 2.444 4.252 21.367 1.00 91.38 96 ASP A C 1
ATOM 769 O O . ASP A 1 96 ? 2.817 3.530 22.289 1.00 91.38 96 ASP A O 1
ATOM 773 N N . LEU A 1 97 ? 1.846 3.757 20.275 1.00 92.31 97 LEU A N 1
ATOM 774 C CA . LEU A 1 97 ? 1.531 2.343 20.045 1.00 92.31 97 LEU A CA 1
ATOM 775 C C . LEU A 1 97 ? 2.348 1.770 18.888 1.00 92.31 97 LEU A C 1
ATOM 777 O O . LEU A 1 97 ? 2.598 2.436 17.880 1.00 92.31 97 LEU A O 1
ATOM 781 N N . TYR A 1 98 ? 2.670 0.479 18.969 1.00 92.94 98 TYR A N 1
ATOM 782 C CA . TYR A 1 98 ? 3.187 -0.264 17.826 1.00 92.94 98 TYR A CA 1
ATOM 783 C C . TYR A 1 98 ? 2.045 -0.928 17.050 1.00 92.94 98 TYR A C 1
ATOM 785 O O . TYR A 1 98 ? 1.396 -1.846 17.542 1.00 92.94 98 TYR A O 1
ATOM 793 N N . ILE A 1 99 ? 1.833 -0.501 15.801 1.00 94.19 99 ILE A N 1
ATOM 794 C CA . ILE A 1 99 ? 0.829 -1.100 14.912 1.00 94.19 99 ILE A CA 1
ATOM 795 C C . ILE A 1 99 ? 1.531 -1.837 13.768 1.00 94.19 99 ILE A C 1
ATOM 797 O O . ILE A 1 99 ? 2.232 -1.237 12.954 1.00 94.19 99 ILE A O 1
ATOM 801 N N . GLN A 1 100 ? 1.329 -3.146 13.671 1.00 92.94 100 GLN A N 1
ATOM 802 C CA . GLN A 1 100 ? 1.777 -3.989 12.564 1.00 92.94 100 GLN A CA 1
ATOM 803 C C . GLN A 1 100 ? 0.948 -3.706 11.295 1.00 92.94 100 GLN A C 1
ATOM 805 O O . GLN A 1 100 ? -0.276 -3.770 11.339 1.00 92.94 100 GLN A O 1
ATOM 810 N N . HIS A 1 101 ? 1.598 -3.433 10.157 1.00 90.94 101 HIS A N 1
ATOM 811 C CA . HIS A 1 101 ? 0.967 -3.162 8.857 1.00 90.94 101 HIS A CA 1
ATOM 812 C C . HIS A 1 101 ? 1.902 -3.492 7.668 1.00 90.94 101 HIS A C 1
ATOM 814 O O . HIS A 1 101 ? 3.053 -3.903 7.828 1.00 90.94 101 HIS A O 1
ATOM 820 N N . ALA A 1 102 ? 1.440 -3.281 6.430 1.00 87.00 102 ALA A N 1
ATOM 821 C CA . ALA A 1 102 ? 2.140 -3.689 5.201 1.00 87.00 102 ALA A CA 1
ATOM 822 C C . ALA A 1 102 ? 3.595 -3.191 5.033 1.00 87.00 102 ALA A C 1
ATOM 824 O O . ALA A 1 102 ? 4.384 -3.840 4.346 1.00 87.00 102 ALA A O 1
ATOM 825 N N . CYS A 1 103 ? 3.968 -2.050 5.626 1.00 84.50 103 CYS A N 1
ATOM 826 C CA . CYS A 1 103 ? 5.296 -1.443 5.449 1.00 84.50 103 CYS A CA 1
ATOM 827 C C . CYS A 1 103 ? 6.276 -1.728 6.599 1.00 84.50 103 CYS A C 1
ATOM 829 O O . CYS A 1 103 ? 7.380 -1.187 6.575 1.00 84.50 103 CYS A O 1
ATOM 831 N N . ASN A 1 104 ? 5.901 -2.549 7.587 1.00 86.62 104 ASN A N 1
ATOM 832 C CA . ASN A 1 104 ? 6.795 -2.970 8.668 1.00 86.62 104 ASN A CA 1
ATOM 833 C C . ASN A 1 104 ? 7.006 -4.500 8.687 1.00 86.62 104 ASN A C 1
ATOM 835 O O . ASN A 1 104 ? 7.705 -5.025 7.825 1.00 86.62 104 ASN A O 1
ATOM 839 N N . ALA A 1 105 ? 6.413 -5.227 9.633 1.00 86.94 105 ALA A N 1
ATOM 840 C CA . ALA A 1 105 ? 6.432 -6.684 9.735 1.00 86.94 105 ALA A CA 1
ATOM 841 C C . ALA A 1 105 ? 5.430 -7.382 8.784 1.00 86.94 105 ALA A C 1
ATOM 843 O O . ALA A 1 105 ? 5.346 -8.610 8.771 1.00 86.94 105 ALA A O 1
ATOM 844 N N . GLY A 1 106 ? 4.693 -6.616 7.969 1.00 85.81 106 GLY A N 1
ATOM 845 C CA . GLY A 1 106 ? 3.664 -7.114 7.053 1.00 85.81 106 GLY A CA 1
ATOM 846 C C . GLY A 1 106 ? 2.292 -7.228 7.718 1.00 85.81 106 GLY A C 1
ATOM 847 O O . GLY A 1 106 ? 2.172 -7.128 8.933 1.00 85.81 106 GLY A O 1
ATOM 848 N N . GLU A 1 107 ? 1.243 -7.433 6.924 1.00 89.12 107 GLU A N 1
ATOM 849 C CA . GLU A 1 107 ? -0.140 -7.502 7.419 1.00 89.12 107 GLU A CA 1
ATOM 850 C C . GLU A 1 107 ? -0.431 -8.819 8.154 1.00 89.12 107 GLU A C 1
ATOM 852 O O . GLU A 1 107 ? -0.055 -9.908 7.702 1.00 89.12 107 GLU A O 1
ATOM 857 N N . LYS A 1 108 ? -1.147 -8.734 9.283 1.00 91.25 108 LYS A N 1
ATOM 858 C CA . LYS A 1 108 ? -1.592 -9.919 10.023 1.00 91.25 108 LYS A CA 1
ATOM 859 C C . LYS A 1 108 ? -2.742 -10.596 9.281 1.00 91.25 108 LYS A C 1
ATOM 861 O O . LYS A 1 108 ? -3.728 -9.961 8.908 1.00 91.25 108 LYS A O 1
ATOM 866 N N . ARG A 1 109 ? -2.631 -11.914 9.103 1.00 91.94 109 ARG A N 1
ATOM 867 C CA . ARG A 1 109 ? -3.682 -12.751 8.514 1.00 91.94 109 ARG A CA 1
ATOM 868 C C . ARG A 1 109 ? -4.538 -13.382 9.605 1.00 91.94 109 ARG A C 1
ATOM 870 O O . ARG A 1 109 ? -4.012 -14.058 10.486 1.00 91.94 109 ARG A O 1
ATOM 877 N N . VAL A 1 110 ? -5.854 -13.223 9.496 1.00 91.94 110 VAL A N 1
ATOM 878 C CA . VAL A 1 110 ? -6.846 -13.856 10.371 1.00 91.94 110 VAL A CA 1
ATOM 879 C C . VAL A 1 110 ? -7.866 -14.582 9.497 1.00 91.94 110 VAL A C 1
ATOM 881 O O . VAL A 1 110 ? -8.686 -13.968 8.814 1.00 91.94 110 VAL A O 1
ATOM 884 N N . GLY A 1 111 ? -7.786 -15.914 9.475 1.00 90.69 111 GLY A N 1
ATOM 885 C CA . GLY A 1 111 ? -8.551 -16.732 8.533 1.00 90.69 111 GLY A CA 1
ATOM 886 C C . GLY A 1 111 ? -8.246 -16.346 7.082 1.00 90.69 111 GLY A C 1
ATOM 887 O O . GLY A 1 111 ? -7.097 -16.396 6.638 1.00 90.69 111 GLY A O 1
ATOM 888 N N . ASN A 1 112 ? -9.284 -15.931 6.355 1.00 90.25 112 ASN A N 1
ATOM 889 C CA . ASN A 1 112 ? -9.174 -15.501 4.958 1.00 90.25 112 ASN A CA 1
ATOM 890 C C . ASN A 1 112 ? -8.875 -14.004 4.790 1.00 90.25 112 ASN A C 1
ATOM 892 O O . ASN A 1 112 ? -8.696 -13.549 3.661 1.00 90.25 112 ASN A O 1
ATOM 896 N N . TYR A 1 113 ? -8.813 -13.245 5.884 1.00 91.56 113 TYR A N 1
ATOM 897 C CA . TYR A 1 113 ? -8.688 -11.795 5.852 1.00 91.56 113 TYR A CA 1
ATOM 898 C C . TYR A 1 113 ? -7.279 -11.328 6.215 1.00 91.56 113 TYR A C 1
ATOM 900 O O . TYR A 1 113 ? -6.619 -11.910 7.077 1.00 91.56 113 TYR A O 1
ATOM 908 N N . LEU A 1 114 ? -6.840 -10.259 5.554 1.00 91.31 114 LEU A N 1
ATOM 909 C CA . LEU A 1 114 ? -5.684 -9.456 5.947 1.00 91.31 114 LEU A CA 1
ATOM 910 C C . LEU A 1 114 ? -6.195 -8.192 6.641 1.00 91.31 114 LEU A C 1
ATOM 912 O O . LEU A 1 114 ? -7.187 -7.604 6.194 1.00 91.31 114 LEU A O 1
ATOM 916 N N . LEU A 1 115 ? -5.554 -7.839 7.752 1.00 92.69 115 LEU A N 1
ATOM 917 C CA . LEU A 1 115 ? -5.844 -6.630 8.519 1.00 92.69 115 LEU A CA 1
ATOM 918 C C . LEU A 1 115 ? -4.992 -5.474 7.994 1.00 92.69 115 LEU A C 1
ATOM 920 O O . LEU A 1 115 ? -3.804 -5.678 7.735 1.00 92.69 115 LEU A O 1
ATOM 924 N N . ASP A 1 116 ? -5.564 -4.272 7.900 1.00 92.94 116 ASP A N 1
ATOM 925 C CA . ASP A 1 116 ? -4.798 -3.080 7.506 1.00 92.94 116 ASP A CA 1
ATOM 926 C C . ASP A 1 116 ? -3.773 -2.700 8.581 1.00 92.94 116 ASP A C 1
ATOM 928 O O . ASP A 1 116 ? -2.632 -2.351 8.271 1.00 92.94 116 ASP A O 1
ATOM 932 N N . GLY A 1 117 ? -4.179 -2.801 9.851 1.00 94.12 117 GLY A N 1
ATOM 933 C CA . GLY A 1 117 ? -3.321 -2.613 11.012 1.00 94.12 117 GLY A CA 1
ATOM 934 C C . GLY A 1 117 ? -3.661 -3.582 12.141 1.00 94.12 117 GLY A C 1
ATOM 935 O O . GLY A 1 117 ? -4.821 -3.944 12.337 1.00 94.12 117 GLY A O 1
ATOM 936 N N . TYR A 1 118 ? -2.657 -3.994 12.908 1.00 96.38 118 TYR A N 1
ATOM 937 C CA . TYR A 1 118 ? -2.844 -4.835 14.086 1.00 96.38 118 TYR A CA 1
ATOM 938 C C . TYR A 1 118 ? -1.940 -4.412 15.241 1.00 96.38 118 TYR A C 1
ATOM 940 O O . TYR A 1 118 ? -0.731 -4.303 15.069 1.00 96.38 118 TYR A O 1
ATOM 948 N N . ASP A 1 119 ? -2.526 -4.227 16.414 1.00 95.69 119 ASP A N 1
ATOM 949 C CA . ASP A 1 119 ? -1.806 -4.065 17.672 1.00 95.69 119 ASP A CA 1
ATOM 950 C C . ASP A 1 119 ? -1.923 -5.356 18.494 1.00 95.69 119 ASP A C 1
ATOM 952 O O . ASP A 1 119 ? -3.022 -5.804 18.841 1.00 95.69 119 ASP A O 1
ATOM 956 N N . GLU A 1 120 ? -0.776 -5.973 18.772 1.00 93.50 120 GLU A N 1
ATOM 957 C CA . GLU A 1 120 ? -0.682 -7.222 19.524 1.00 93.50 120 GLU A CA 1
ATOM 958 C C . GLU A 1 120 ? -0.924 -7.023 21.022 1.00 93.50 120 GLU A C 1
ATOM 960 O O . GLU A 1 120 ? -1.519 -7.898 21.651 1.00 93.50 120 GLU A O 1
ATOM 965 N N . GLU A 1 121 ? -0.533 -5.877 21.586 1.00 92.56 121 GLU A N 1
ATOM 966 C CA . GLU A 1 121 ? -0.632 -5.633 23.027 1.00 92.56 121 GLU A CA 1
ATOM 967 C C . GLU A 1 121 ? -2.089 -5.519 23.472 1.00 92.56 121 GLU A C 1
ATOM 969 O O . GLU A 1 121 ? -2.497 -6.114 24.471 1.00 92.56 121 GLU A O 1
ATOM 974 N N . THR A 1 122 ? -2.898 -4.793 22.697 1.00 93.19 122 THR A N 1
ATOM 975 C CA . THR A 1 122 ? -4.330 -4.611 22.978 1.00 93.19 122 THR A CA 1
ATOM 976 C C . THR A 1 122 ? -5.229 -5.610 22.245 1.00 93.19 122 THR A C 1
ATOM 978 O O . THR A 1 122 ? -6.445 -5.606 22.440 1.00 93.19 122 THR A O 1
ATOM 981 N N . ASN A 1 123 ? -4.649 -6.482 21.415 1.00 94.56 123 ASN A N 1
ATOM 982 C CA . ASN A 1 123 ? -5.359 -7.363 20.490 1.00 94.56 123 ASN A CA 1
ATOM 983 C C . ASN A 1 123 ? -6.386 -6.613 19.612 1.00 94.56 123 ASN A C 1
ATOM 985 O O . ASN A 1 123 ? -7.522 -7.069 19.420 1.00 94.56 123 ASN A O 1
ATOM 989 N N . THR A 1 124 ? -5.976 -5.460 19.076 1.00 96.25 124 THR A N 1
ATOM 990 C CA . THR A 1 124 ? -6.838 -4.560 18.299 1.00 96.25 124 THR A CA 1
ATOM 991 C C . THR A 1 124 ? -6.524 -4.635 16.807 1.00 96.25 124 THR A C 1
ATOM 993 O O . THR A 1 124 ? -5.393 -4.433 16.375 1.00 96.25 124 THR A O 1
ATOM 996 N N . ALA A 1 125 ? -7.544 -4.909 15.998 1.00 96.50 125 ALA A N 1
ATOM 997 C CA . ALA A 1 125 ? -7.520 -4.809 14.548 1.00 96.50 125 ALA A CA 1
ATOM 998 C C . ALA A 1 125 ? -8.008 -3.422 14.104 1.00 96.50 125 ALA A C 1
ATOM 1000 O O 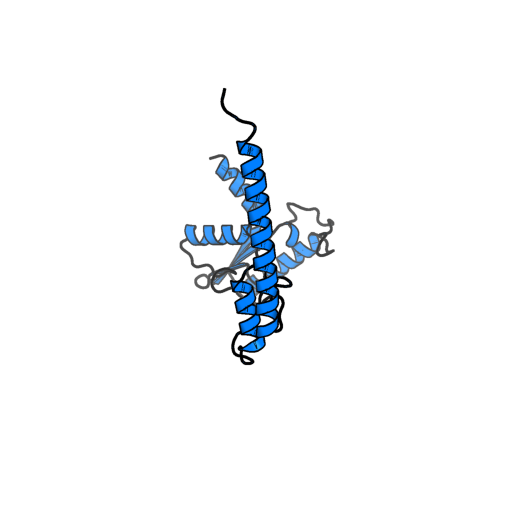. ALA A 1 125 ? -9.096 -2.982 14.483 1.00 96.50 125 ALA A O 1
ATOM 1001 N N . TYR A 1 126 ? -7.217 -2.760 13.268 1.00 95.56 126 TYR A N 1
ATOM 1002 C CA . TYR A 1 126 ? -7.560 -1.498 12.623 1.00 95.56 126 TYR A CA 1
ATOM 1003 C C . TYR A 1 126 ? -7.929 -1.769 11.165 1.00 95.56 126 TYR A C 1
ATOM 1005 O O . TYR A 1 126 ? -7.154 -2.379 10.429 1.00 95.56 126 TYR A O 1
ATOM 1013 N N . GLU A 1 127 ? -9.109 -1.311 10.761 1.00 95.69 127 GLU A N 1
ATOM 1014 C CA . GLU A 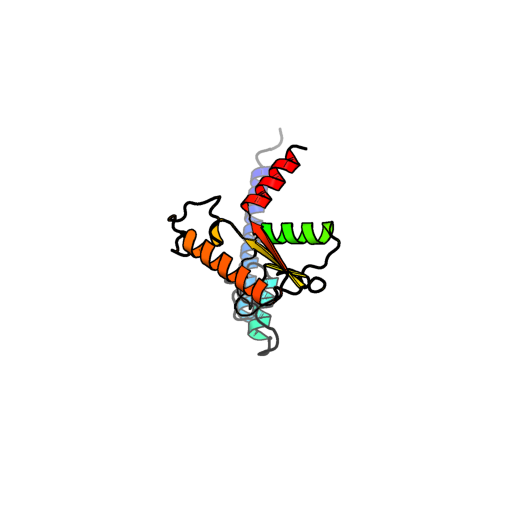1 127 ? -9.680 -1.521 9.428 1.00 95.69 127 GLU A CA 1
ATOM 1015 C C . GLU A 1 127 ? -10.010 -0.160 8.810 1.00 95.69 127 GLU A C 1
ATOM 1017 O O . GLU A 1 127 ? -10.901 0.548 9.293 1.00 95.69 127 GLU A O 1
ATOM 1022 N N . ILE A 1 128 ? -9.271 0.226 7.764 1.00 95.38 128 ILE A N 1
ATOM 1023 C CA . ILE A 1 128 ? -9.415 1.524 7.099 1.00 95.38 128 ILE A CA 1
ATOM 1024 C C . ILE A 1 128 ? -10.125 1.309 5.762 1.00 95.38 128 ILE A C 1
ATOM 1026 O O . ILE A 1 128 ? -9.528 1.078 4.710 1.00 95.38 128 ILE A O 1
ATOM 1030 N N . ASN A 1 129 ? -11.446 1.447 5.802 1.00 95.12 129 ASN A N 1
ATOM 1031 C CA . ASN A 1 129 ? -12.328 1.133 4.693 1.00 95.12 129 ASN A CA 1
ATOM 1032 C C . ASN A 1 129 ? -12.355 2.261 3.652 1.00 95.12 129 ASN A C 1
ATOM 1034 O O . ASN A 1 129 ? -12.993 3.307 3.828 1.00 95.12 129 ASN A O 1
ATOM 1038 N N . GLY A 1 130 ? -11.708 2.022 2.509 1.00 94.38 130 GLY A N 1
ATOM 1039 C CA . GLY A 1 130 ? -11.839 2.867 1.321 1.00 94.38 130 GLY A CA 1
ATOM 1040 C C . GLY A 1 130 ? -13.279 2.878 0.799 1.00 94.38 130 GLY A C 1
ATOM 1041 O O . GLY A 1 130 ? -13.829 1.831 0.445 1.00 94.38 130 GLY A O 1
ATOM 1042 N N . CYS A 1 131 ? -13.898 4.056 0.690 1.00 95.00 131 CYS A N 1
ATOM 1043 C CA . CYS A 1 131 ? -15.344 4.166 0.462 1.00 95.00 131 CYS A CA 1
ATOM 1044 C C . CYS A 1 131 ? -15.804 3.494 -0.837 1.00 95.00 131 CYS A C 1
ATOM 1046 O O . CYS A 1 131 ? -16.901 2.937 -0.893 1.00 95.00 131 CYS A O 1
ATOM 1048 N N . PHE A 1 132 ? -14.973 3.568 -1.880 1.00 94.06 132 PHE A N 1
ATOM 1049 C CA . PHE A 1 132 ? -15.238 2.957 -3.182 1.00 94.06 132 PHE A CA 1
ATOM 1050 C C . PHE A 1 132 ? -15.156 1.424 -3.137 1.00 94.06 132 PHE A C 1
ATOM 1052 O O . PHE A 1 132 ? -15.990 0.754 -3.739 1.00 94.06 132 PHE A O 1
ATOM 1059 N N . TRP A 1 133 ? -14.181 0.870 -2.415 1.00 93.31 133 TRP A N 1
ATOM 1060 C CA . TRP A 1 133 ? -13.892 -0.568 -2.395 1.00 93.31 133 TRP A CA 1
ATOM 1061 C C . TRP A 1 133 ? -14.756 -1.345 -1.400 1.00 93.31 133 TRP A C 1
ATOM 1063 O O . TRP A 1 133 ? -15.090 -2.496 -1.660 1.00 93.31 133 TRP A O 1
ATOM 1073 N N . HIS A 1 134 ? -15.157 -0.694 -0.307 1.00 94.38 134 HIS A N 1
ATOM 1074 C CA . HIS A 1 134 ? -15.848 -1.322 0.823 1.00 94.38 134 HIS A CA 1
ATOM 1075 C C . HIS A 1 134 ? -17.338 -0.974 0.910 1.00 94.38 134 HIS A C 1
ATOM 1077 O O . HIS A 1 134 ? -18.022 -1.411 1.827 1.00 94.38 134 HIS A O 1
ATOM 1083 N N . GLY A 1 135 ? -17.883 -0.203 -0.036 1.00 95.25 135 GLY A N 1
ATOM 1084 C CA . GLY A 1 135 ? -19.326 0.054 -0.062 1.00 95.25 135 GLY A CA 1
ATOM 1085 C C . GLY A 1 135 ? -19.794 1.090 0.963 1.00 95.25 135 GLY A C 1
ATOM 1086 O O . GLY A 1 135 ? -20.698 0.823 1.745 1.00 95.25 135 GLY A O 1
ATOM 1087 N N . CYS A 1 136 ? -19.210 2.291 0.996 1.00 96.31 136 CYS A N 1
ATOM 1088 C CA . CYS A 1 136 ? -19.669 3.305 1.953 1.00 96.31 136 CYS A CA 1
ATOM 1089 C C . CYS A 1 136 ? -21.074 3.827 1.608 1.00 96.31 136 CYS A C 1
ATOM 1091 O O . CYS A 1 136 ? -21.246 4.577 0.643 1.00 96.31 136 CYS A O 1
ATOM 1093 N N . LEU A 1 137 ? -22.064 3.508 2.447 1.00 93.94 137 LEU A N 1
ATOM 1094 C CA . LEU A 1 137 ? -23.459 3.932 2.264 1.00 93.94 137 LEU A CA 1
ATOM 1095 C C . LEU A 1 137 ? -23.699 5.429 2.528 1.00 93.94 137 LEU A C 1
ATOM 1097 O O . LEU A 1 137 ? -24.757 5.946 2.179 1.00 93.94 137 LEU A O 1
ATOM 1101 N N . LYS A 1 138 ? -22.728 6.139 3.125 1.00 94.88 138 LYS A N 1
ATOM 1102 C CA . LYS A 1 138 ? -22.757 7.608 3.252 1.00 94.88 138 LYS A CA 1
ATOM 1103 C C . LYS A 1 138 ? -22.393 8.294 1.930 1.00 94.88 138 LYS A C 1
ATOM 1105 O O . LYS A 1 138 ? -22.884 9.380 1.644 1.00 94.88 138 LYS A O 1
ATOM 1110 N N . CYS A 1 139 ? -21.500 7.680 1.151 1.00 94.88 139 CYS A N 1
ATOM 1111 C CA . CYS A 1 139 ? -20.942 8.263 -0.072 1.00 94.88 139 CYS A CA 1
ATOM 1112 C C . CYS A 1 139 ? -21.638 7.779 -1.345 1.00 94.88 139 CYS A C 1
ATOM 1114 O O . CYS A 1 139 ? -21.572 8.454 -2.371 1.00 94.88 139 CYS A O 1
ATOM 1116 N N . TYR A 1 140 ? -22.263 6.603 -1.307 1.00 95.38 140 TYR A N 1
ATOM 1117 C CA . TYR A 1 140 ? -22.816 5.962 -2.491 1.00 95.38 140 TYR A CA 1
ATOM 1118 C C . TYR A 1 140 ? -24.203 5.376 -2.232 1.00 95.38 140 TYR A C 1
ATOM 1120 O O . TYR A 1 140 ? -24.483 4.848 -1.158 1.00 95.38 140 TYR A O 1
ATOM 1128 N N . ALA A 1 141 ? -25.059 5.433 -3.256 1.00 96.12 141 ALA A N 1
ATOM 1129 C CA . ALA A 1 141 ? -26.341 4.738 -3.254 1.00 96.12 141 ALA A CA 1
ATOM 1130 C C . ALA A 1 141 ? -26.134 3.214 -3.241 1.00 96.12 141 ALA A C 1
ATOM 1132 O O . ALA A 1 141 ? -25.173 2.707 -3.822 1.00 96.12 141 ALA A O 1
ATOM 1133 N N . ARG A 1 142 ? -27.045 2.493 -2.580 1.00 95.69 142 ARG A N 1
ATOM 1134 C CA . ARG A 1 142 ? -26.956 1.040 -2.343 1.00 95.69 142 ARG A CA 1
ATOM 1135 C C . ARG A 1 142 ? -26.861 0.230 -3.634 1.00 95.69 142 ARG A C 1
ATOM 1137 O O . ARG A 1 142 ? -26.041 -0.675 -3.730 1.00 95.69 142 ARG A O 1
ATOM 1144 N N . ASP A 1 143 ? -27.675 0.596 -4.611 1.00 95.75 143 ASP A N 1
ATOM 1145 C CA . ASP A 1 143 ? -27.825 -0.025 -5.926 1.00 95.75 143 ASP A CA 1
ATOM 1146 C C . ASP A 1 143 ? -26.749 0.404 -6.933 1.00 95.75 143 ASP A C 1
ATOM 1148 O O . ASP A 1 143 ? -26.643 -0.175 -8.015 1.00 95.75 143 ASP A O 1
ATOM 1152 N N . LYS A 1 144 ? -25.908 1.390 -6.588 1.00 95.62 144 LYS A N 1
ATOM 1153 C CA . LYS A 1 144 ? -24.794 1.796 -7.444 1.00 95.62 144 LYS A CA 1
ATOM 1154 C C . LYS A 1 144 ? -23.840 0.621 -7.640 1.00 95.62 144 LYS A C 1
ATOM 1156 O O . LYS A 1 144 ? -23.426 -0.018 -6.678 1.00 95.62 144 LYS A O 1
ATOM 1161 N N . ILE A 1 145 ? -23.443 0.380 -8.883 1.00 95.75 145 ILE A N 1
ATOM 1162 C CA . ILE A 1 145 ? -22.488 -0.675 -9.227 1.00 95.75 145 ILE A CA 1
ATOM 1163 C C . ILE A 1 145 ? -21.063 -0.124 -9.118 1.00 95.75 145 ILE A C 1
ATOM 1165 O O . ILE A 1 145 ? -20.743 0.929 -9.678 1.00 95.75 145 ILE A O 1
ATOM 1169 N N . ASN A 1 146 ? -20.195 -0.842 -8.408 1.00 95.69 146 ASN A N 1
ATOM 1170 C CA . ASN A 1 146 ? -18.760 -0.597 -8.428 1.00 95.69 146 ASN A CA 1
ATOM 1171 C C . ASN A 1 146 ? -18.188 -1.066 -9.775 1.00 95.69 146 ASN A C 1
ATOM 1173 O O . ASN A 1 146 ? -18.308 -2.233 -10.146 1.00 95.69 146 ASN A O 1
ATOM 1177 N N . SER A 1 147 ? -17.541 -0.159 -10.506 1.00 94.44 147 SER A N 1
ATOM 1178 C CA . SER A 1 147 ? -17.058 -0.410 -11.869 1.00 94.44 147 SER A CA 1
ATOM 1179 C C . SER A 1 147 ? -15.914 -1.422 -11.970 1.00 94.44 147 SER A C 1
ATOM 1181 O O . SER A 1 147 ? -15.649 -1.915 -13.062 1.00 94.44 147 SER A O 1
ATOM 1183 N N . VAL A 1 148 ? -15.230 -1.728 -10.865 1.00 91.56 148 VAL A N 1
ATOM 1184 C CA . VAL A 1 148 ? -14.110 -2.675 -10.836 1.00 91.56 148 VAL A CA 1
ATOM 1185 C C . VAL A 1 148 ? -14.576 -4.068 -10.425 1.00 91.56 148 VAL A C 1
ATOM 1187 O O . VAL A 1 148 ? -14.168 -5.049 -11.038 1.00 91.56 148 VAL A O 1
ATOM 1190 N N . SER A 1 149 ? -15.419 -4.173 -9.395 1.00 90.31 149 SER A N 1
ATOM 1191 C CA . SER A 1 149 ? -15.885 -5.471 -8.889 1.00 90.31 149 SER A CA 1
ATOM 1192 C C . SER A 1 149 ? -17.155 -5.982 -9.572 1.00 90.31 149 SER A C 1
ATOM 1194 O O . SER A 1 149 ? -17.457 -7.169 -9.464 1.00 90.31 149 SER A O 1
ATOM 1196 N N . GLY A 1 150 ? -17.921 -5.107 -10.234 1.00 94.19 150 GLY A N 1
ATOM 1197 C CA . GLY A 1 150 ? -19.228 -5.430 -10.817 1.00 94.19 150 GLY A CA 1
ATOM 1198 C C . GLY A 1 150 ? -20.335 -5.681 -9.785 1.00 94.19 150 GLY A C 1
ATOM 1199 O O . GLY A 1 150 ? -21.451 -6.023 -10.167 1.00 94.19 150 GLY A O 1
ATOM 1200 N N . LYS A 1 151 ? -20.047 -5.517 -8.489 1.00 95.25 151 LYS A N 1
ATOM 1201 C CA . LYS A 1 151 ? -21.003 -5.688 -7.386 1.00 95.25 151 LYS A CA 1
ATOM 1202 C C . LYS A 1 151 ? -21.689 -4.373 -7.037 1.00 95.25 151 LYS A C 1
ATOM 1204 O O . LYS A 1 151 ? -21.151 -3.298 -7.321 1.00 95.25 151 LYS A O 1
ATOM 1209 N N . THR A 1 152 ? -22.845 -4.445 -6.383 1.00 96.94 152 THR A N 1
ATOM 1210 C CA . THR A 1 152 ? -23.478 -3.240 -5.837 1.00 96.94 152 THR A CA 1
ATOM 1211 C C . THR A 1 152 ? -22.699 -2.727 -4.623 1.00 96.94 152 THR A C 1
ATOM 1213 O O . THR A 1 152 ? -21.999 -3.485 -3.944 1.00 96.94 152 THR A O 1
ATOM 1216 N N . MET A 1 153 ? -22.812 -1.434 -4.318 1.00 97.25 153 MET A N 1
ATOM 1217 C CA . MET A 1 153 ? -22.210 -0.871 -3.107 1.00 97.25 153 MET A CA 1
ATOM 1218 C C . MET A 1 153 ? -22.800 -1.501 -1.842 1.00 97.25 153 MET A C 1
ATOM 1220 O O . MET A 1 153 ? -22.085 -1.626 -0.851 1.00 97.25 153 MET A O 1
ATOM 1224 N N . GLN A 1 154 ? -24.058 -1.952 -1.879 1.00 97.25 154 GLN A N 1
ATOM 1225 C CA . GLN A 1 154 ? -24.663 -2.718 -0.792 1.00 97.25 154 GLN A CA 1
ATOM 1226 C C . GLN A 1 154 ? -23.978 -4.073 -0.575 1.00 97.25 154 GLN A C 1
ATOM 1228 O O . GLN A 1 154 ? -23.704 -4.419 0.570 1.00 97.25 154 GLN A O 1
ATOM 1233 N N . ASP A 1 155 ? -23.652 -4.810 -1.638 1.00 96.88 155 ASP A N 1
ATOM 1234 C CA . ASP A 1 155 ? -22.956 -6.100 -1.511 1.00 96.88 155 ASP A CA 1
ATOM 1235 C C . ASP A 1 155 ? -21.549 -5.925 -0.923 1.00 96.88 155 ASP A C 1
ATOM 1237 O O . ASP A 1 155 ? -21.106 -6.718 -0.094 1.00 96.88 155 ASP A O 1
ATOM 1241 N N . LEU A 1 156 ? -20.839 -4.870 -1.340 1.00 97.00 156 LEU A N 1
ATOM 1242 C CA . LEU A 1 156 ? -19.517 -4.536 -0.798 1.00 97.00 156 LEU A CA 1
ATOM 1243 C C . LEU A 1 156 ? -19.594 -4.130 0.678 1.00 97.00 156 LEU A C 1
ATOM 1245 O O . LEU A 1 156 ? -18.753 -4.543 1.479 1.00 97.00 156 LEU A O 1
ATOM 1249 N N . HIS A 1 157 ? -20.623 -3.363 1.041 1.00 97.44 157 HIS A N 1
ATOM 1250 C CA . HIS A 1 157 ? -20.876 -2.990 2.427 1.00 97.44 157 HIS A CA 1
ATOM 1251 C C . HIS A 1 157 ? -21.146 -4.221 3.288 1.00 97.44 157 HIS A C 1
ATOM 1253 O O . HIS A 1 157 ? -20.547 -4.379 4.348 1.00 97.44 157 HIS A O 1
ATOM 1259 N N . GLN A 1 158 ? -22.002 -5.122 2.805 1.00 97.50 158 GLN A N 1
ATOM 1260 C CA . GLN A 1 158 ? -22.351 -6.353 3.502 1.00 97.50 158 GLN A CA 1
ATOM 1261 C C . GLN A 1 158 ? -21.116 -7.235 3.736 1.00 97.50 158 GLN A C 1
ATOM 1263 O O . GLN A 1 158 ? -20.895 -7.682 4.858 1.00 97.50 158 GLN A O 1
ATOM 1268 N N . ALA A 1 159 ? -20.256 -7.399 2.727 1.00 96.06 159 ALA A N 1
ATOM 1269 C CA . ALA A 1 159 ? -18.993 -8.124 2.877 1.00 96.06 159 ALA A CA 1
ATOM 1270 C C . ALA A 1 159 ? -18.046 -7.467 3.903 1.00 96.06 159 ALA A C 1
ATOM 1272 O O . ALA A 1 159 ? -17.350 -8.159 4.646 1.00 96.06 159 ALA A O 1
ATOM 1273 N N . THR A 1 160 ? -18.030 -6.133 3.971 1.00 95.94 160 THR A N 1
ATOM 1274 C CA . THR A 1 160 ? -17.252 -5.392 4.977 1.00 95.94 160 THR A CA 1
ATOM 1275 C C . THR A 1 160 ? -17.795 -5.658 6.380 1.00 95.94 160 THR A C 1
ATOM 1277 O O . THR A 1 160 ? -17.031 -6.011 7.273 1.00 95.94 160 THR A O 1
ATOM 1280 N N . VAL A 1 161 ? -19.115 -5.592 6.569 1.00 96.44 161 VAL A N 1
ATOM 1281 C CA . VAL A 1 161 ? -19.766 -5.919 7.847 1.00 96.44 161 VAL A CA 1
ATOM 1282 C C . VAL A 1 161 ? -19.478 -7.363 8.265 1.00 96.44 161 VAL A C 1
ATOM 1284 O O . VAL A 1 161 ? -19.136 -7.602 9.419 1.00 96.44 161 VAL A O 1
ATOM 1287 N N . GLU A 1 162 ? -19.540 -8.319 7.336 1.00 96.69 162 GLU A N 1
ATOM 1288 C CA . GLU A 1 162 ? -19.216 -9.728 7.597 1.00 96.69 162 GLU A CA 1
ATOM 1289 C C . GLU A 1 162 ? -17.767 -9.922 8.051 1.00 96.69 162 GLU A C 1
ATOM 1291 O O . GLU A 1 162 ? -17.523 -10.656 9.010 1.00 96.69 162 GLU A O 1
ATOM 1296 N N . LYS A 1 163 ? -16.806 -9.232 7.419 1.00 95.75 163 LYS A N 1
ATOM 1297 C CA . LYS A 1 163 ? -15.404 -9.221 7.861 1.00 95.75 163 LYS A CA 1
ATOM 1298 C C . LYS A 1 163 ? -15.289 -8.697 9.293 1.00 95.75 163 LYS A C 1
ATOM 1300 O O . LYS A 1 163 ? -14.662 -9.342 10.130 1.00 95.75 163 LYS A O 1
ATOM 1305 N N . ILE A 1 164 ? -15.910 -7.557 9.593 1.00 96.38 164 ILE A N 1
ATOM 1306 C CA . ILE A 1 164 ? -15.846 -6.936 10.923 1.00 96.38 164 ILE A CA 1
ATOM 1307 C C . ILE A 1 164 ? -16.475 -7.841 11.991 1.00 96.38 164 ILE A C 1
ATOM 1309 O O . ILE A 1 164 ? -15.889 -8.020 13.059 1.00 96.38 164 ILE A O 1
ATOM 1313 N N . SER A 1 165 ? -17.635 -8.441 11.710 1.00 96.50 165 SER A N 1
ATOM 1314 C CA . SER A 1 165 ? -18.272 -9.418 12.600 1.00 96.50 165 SER A CA 1
ATOM 1315 C C . SER A 1 165 ? -17.376 -10.628 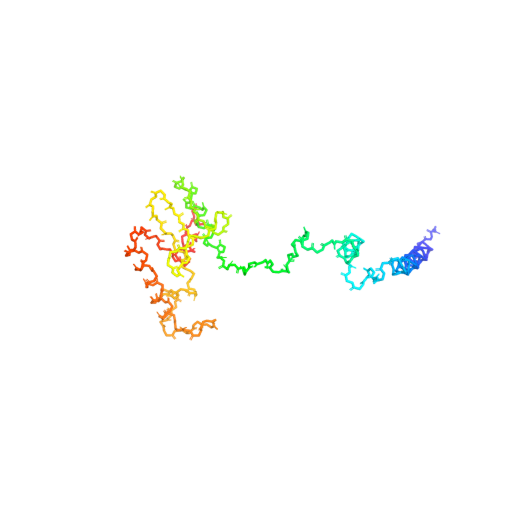12.838 1.00 96.50 165 SER A C 1
ATOM 1317 O O . SER A 1 165 ? -17.133 -10.981 13.987 1.00 96.50 165 SER A O 1
ATOM 1319 N N . TYR A 1 166 ? -16.796 -11.191 11.776 1.00 96.88 166 TYR A N 1
ATOM 1320 C CA . TYR A 1 166 ? -15.868 -12.313 11.883 1.00 96.88 166 TYR A CA 1
ATOM 1321 C C . TYR A 1 166 ? -14.685 -11.995 12.808 1.00 96.88 166 TYR A C 1
ATOM 1323 O O . TYR A 1 166 ? -14.331 -12.813 13.653 1.00 96.88 166 TYR A O 1
ATOM 1331 N N . LEU A 1 167 ? -14.084 -10.808 12.691 1.00 95.69 167 LEU A N 1
ATOM 1332 C CA . LEU A 1 167 ? -12.969 -10.405 13.554 1.00 95.69 167 LEU A CA 1
ATOM 1333 C C . LEU A 1 167 ? -13.393 -10.260 15.020 1.00 95.69 167 LEU A C 1
ATOM 1335 O O . LEU A 1 167 ? -12.696 -10.748 15.910 1.00 95.69 167 LEU A O 1
ATOM 1339 N N . LYS A 1 168 ? -14.557 -9.657 15.280 1.00 95.81 168 LYS A N 1
ATOM 1340 C CA . LYS A 1 168 ? -15.102 -9.541 16.642 1.00 95.81 168 LYS A CA 1
ATOM 1341 C C . LYS A 1 168 ? -15.388 -10.911 17.259 1.00 95.81 168 LYS A C 1
ATOM 1343 O O . LYS A 1 168 ? -15.027 -11.140 18.410 1.00 95.81 168 LYS A O 1
ATOM 1348 N N . ASP A 1 169 ? -15.948 -11.839 16.485 1.00 95.75 169 ASP A N 1
ATOM 1349 C CA . ASP A 1 169 ? -16.237 -13.209 16.931 1.00 95.75 169 ASP A CA 1
ATOM 1350 C C . ASP A 1 169 ? -14.959 -13.997 17.273 1.00 95.75 169 ASP A C 1
ATOM 1352 O O . ASP A 1 169 ? -14.981 -14.888 18.119 1.00 95.75 169 ASP A O 1
ATOM 1356 N N . HIS A 1 170 ? -13.824 -13.638 16.663 1.00 94.19 170 HIS A N 1
ATOM 1357 C CA . HIS A 1 170 ? -12.503 -14.199 16.977 1.00 94.19 170 HIS A CA 1
ATOM 1358 C C . HIS A 1 170 ? -11.793 -13.483 18.141 1.00 94.19 170 HIS A C 1
ATOM 1360 O O . HIS A 1 170 ? -10.624 -13.761 18.408 1.00 94.19 170 HIS A O 1
ATOM 1366 N N . GLY A 1 171 ? -12.484 -12.587 18.851 1.00 94.50 171 GLY A N 1
ATOM 1367 C CA . GLY A 1 171 ? -11.991 -11.947 20.072 1.00 94.50 171 GLY A CA 1
ATOM 1368 C C . GLY A 1 171 ? -11.102 -10.723 19.852 1.00 94.50 171 GLY A C 1
ATOM 1369 O O . GLY A 1 171 ? -10.422 -10.303 20.787 1.00 94.50 171 GLY A O 1
ATOM 1370 N N . PHE A 1 172 ? -11.086 -10.149 18.647 1.00 95.62 172 PHE A N 1
ATOM 1371 C CA . PHE A 1 172 ? -10.356 -8.910 18.376 1.00 95.62 172 PHE A CA 1
ATOM 1372 C C . PHE A 1 172 ? -11.176 -7.683 18.789 1.00 95.62 172 PHE A C 1
ATOM 1374 O O . PHE A 1 172 ? -12.373 -7.592 18.498 1.00 95.62 172 PHE A O 1
ATOM 1381 N N . GLY A 1 173 ? -10.518 -6.694 19.400 1.00 96.19 173 GLY A N 1
ATOM 1382 C CA . GLY A 1 173 ? -11.038 -5.327 19.403 1.00 96.19 173 GLY A CA 1
ATOM 1383 C C . GLY A 1 173 ? -10.968 -4.793 17.975 1.00 96.19 173 GLY A C 1
ATOM 1384 O O . GLY A 1 173 ? -9.926 -4.912 17.347 1.00 96.19 173 GLY A O 1
ATOM 1385 N N . VAL A 1 174 ? -12.052 -4.259 17.412 1.00 96.50 174 VAL A N 1
ATOM 1386 C CA . VAL A 1 174 ? -12.043 -3.789 16.014 1.00 96.50 174 VAL A CA 1
ATOM 1387 C C . VAL A 1 174 ? -12.340 -2.301 15.961 1.00 96.50 174 VAL A C 1
ATOM 1389 O O . VAL A 1 174 ? -13.427 -1.873 16.358 1.00 96.50 174 VAL A O 1
ATOM 1392 N N . ILE A 1 175 ? -11.382 -1.534 15.444 1.00 95.94 175 ILE A N 1
ATOM 1393 C CA . ILE A 1 175 ? -11.513 -0.106 15.161 1.00 95.94 175 ILE A CA 1
ATOM 1394 C C . ILE A 1 175 ? -11.707 0.052 13.657 1.00 95.94 175 ILE A C 1
ATOM 1396 O O . ILE A 1 175 ? -10.784 -0.123 12.864 1.00 95.94 175 ILE A O 1
ATOM 1400 N N . GLU A 1 176 ? -12.940 0.372 13.279 1.00 95.81 176 GLU A N 1
ATOM 1401 C CA . GLU A 1 176 ? -13.335 0.611 11.897 1.00 95.81 176 GLU A CA 1
ATOM 1402 C C . GLU A 1 176 ? -13.324 2.113 11.603 1.00 95.81 176 GLU A C 1
ATOM 1404 O O . GLU A 1 176 ? -13.974 2.892 12.305 1.00 95.81 176 GLU A O 1
ATOM 1409 N N . VAL A 1 177 ? -12.627 2.517 10.541 1.00 95.19 177 VAL A N 1
ATOM 1410 C CA . VAL A 1 177 ? -12.564 3.912 10.098 1.00 95.19 177 VAL A CA 1
ATOM 1411 C C . VAL A 1 177 ? -12.830 3.987 8.603 1.00 95.19 177 VAL A C 1
ATOM 1413 O O . VAL A 1 177 ? -12.248 3.250 7.813 1.00 95.19 177 VAL A O 1
ATOM 1416 N N . TRP A 1 178 ? -13.707 4.899 8.192 1.00 96.12 178 TRP A N 1
ATOM 1417 C CA . TRP A 1 178 ? -14.039 5.093 6.783 1.00 96.12 178 TRP A CA 1
ATOM 1418 C C . TRP A 1 178 ? -13.239 6.239 6.176 1.00 96.12 178 TRP A C 1
ATOM 1420 O O . TRP A 1 178 ? -13.101 7.306 6.773 1.00 96.12 178 TRP A O 1
ATOM 1430 N N . GLU A 1 179 ? -12.798 6.062 4.931 1.00 95.25 179 GLU A N 1
ATOM 1431 C CA . GLU A 1 179 ? -12.051 7.078 4.179 1.00 95.25 179 GLU A CA 1
ATOM 1432 C C . GLU A 1 179 ? -12.737 8.455 4.186 1.00 95.25 179 GLU A C 1
ATOM 1434 O O . GLU A 1 179 ? -12.071 9.481 4.317 1.00 95.25 179 GLU A O 1
ATOM 1439 N N . CYS A 1 180 ? -14.064 8.503 4.041 1.00 94.81 180 CYS A N 1
ATOM 1440 C CA . CYS A 1 180 ? -14.792 9.770 4.020 1.00 94.81 180 CYS A CA 1
ATOM 1441 C C . CYS A 1 180 ? -14.822 10.482 5.369 1.00 94.81 180 CYS A C 1
ATOM 1443 O O . CYS A 1 180 ? -14.976 11.699 5.390 1.00 94.81 180 CYS A O 1
ATOM 1445 N N . ASP A 1 181 ? -14.722 9.742 6.470 1.00 94.62 181 ASP A N 1
ATOM 1446 C CA . ASP A 1 181 ? -14.698 10.333 7.802 1.00 94.62 181 ASP A CA 1
ATOM 1447 C C . ASP A 1 181 ? -13.304 10.933 8.059 1.00 94.62 181 ASP A C 1
ATOM 1449 O O . ASP A 1 181 ? -13.219 12.103 8.417 1.00 94.62 181 ASP A O 1
ATOM 1453 N N . ILE A 1 182 ? -12.226 10.225 7.685 1.00 93.00 182 ILE A N 1
ATOM 1454 C CA . ILE A 1 182 ? -10.845 10.751 7.740 1.00 93.00 182 ILE A CA 1
ATOM 1455 C C . ILE A 1 182 ? -10.712 12.045 6.930 1.00 93.00 182 ILE A C 1
ATOM 1457 O O . ILE A 1 182 ? -10.130 13.021 7.390 1.00 93.00 182 ILE A O 1
ATOM 1461 N N . ARG A 1 183 ? -11.255 12.073 5.706 1.00 92.12 183 ARG A N 1
ATOM 1462 C CA . ARG A 1 183 ? -11.183 13.268 4.849 1.00 92.12 183 ARG A CA 1
ATOM 1463 C C . ARG A 1 183 ? -11.878 14.475 5.479 1.00 92.12 183 ARG A C 1
ATOM 1465 O O . ARG A 1 183 ? -11.335 15.568 5.415 1.00 92.12 183 ARG A O 1
ATOM 1472 N N . LYS A 1 184 ? -13.031 14.270 6.120 1.00 90.88 184 LYS A N 1
ATOM 1473 C CA . LYS A 1 184 ? -13.760 15.342 6.813 1.00 90.88 184 LYS A CA 1
ATOM 1474 C C . LYS A 1 184 ? -13.029 15.849 8.051 1.00 90.88 184 LYS A C 1
ATOM 1476 O O . LYS A 1 184 ? -13.100 17.036 8.333 1.00 90.88 184 LYS A O 1
ATOM 1481 N N . GLU A 1 185 ? -12.370 14.964 8.795 1.00 88.56 185 GLU A N 1
ATOM 1482 C CA . GLU A 1 185 ? -11.550 15.355 9.949 1.00 88.56 185 GLU A CA 1
ATOM 1483 C C . GLU A 1 185 ? -10.376 16.235 9.507 1.00 88.56 185 GLU A C 1
ATOM 1485 O O . GLU A 1 185 ? -10.150 17.289 10.092 1.00 88.56 185 GLU A O 1
ATOM 1490 N N . LEU A 1 186 ? -9.700 15.863 8.415 1.00 85.69 186 LEU A N 1
ATOM 1491 C CA . LEU A 1 186 ? -8.605 16.658 7.851 1.00 85.69 186 LEU A CA 1
ATOM 1492 C C . LEU A 1 186 ? -9.066 18.042 7.369 1.00 85.69 186 LEU A C 1
ATOM 1494 O O . LEU A 1 186 ? -8.381 19.025 7.621 1.00 85.69 186 LEU A O 1
ATOM 1498 N N . GLU A 1 187 ? -10.231 18.131 6.721 1.00 84.62 187 GLU A N 1
ATOM 1499 C CA . GLU A 1 187 ? -10.807 19.414 6.286 1.00 84.62 187 GLU A CA 1
ATOM 1500 C C . GLU A 1 187 ? -11.127 20.340 7.475 1.00 84.62 187 GLU A C 1
ATOM 1502 O O . GLU A 1 187 ? -10.965 21.549 7.375 1.00 84.62 187 GLU A O 1
ATOM 1507 N N . GLN A 1 188 ? -11.549 19.790 8.618 1.00 75.62 188 GLN A N 1
ATOM 1508 C CA . GLN A 1 188 ? -11.880 20.580 9.812 1.00 75.62 188 GLN A CA 1
ATOM 1509 C C . GLN A 1 188 ? -10.651 21.061 10.592 1.00 75.62 188 GLN A C 1
ATOM 1511 O O . GLN A 1 188 ? -10.735 22.074 11.289 1.00 75.62 188 GLN A O 1
ATOM 1516 N N . ASP A 1 189 ? -9.534 20.341 10.498 1.00 71.06 189 ASP A N 1
ATOM 1517 C CA . ASP A 1 189 ? -8.274 20.723 11.139 1.00 71.06 189 ASP A CA 1
ATOM 1518 C C . ASP A 1 189 ? -7.482 21.756 10.314 1.00 71.06 189 ASP A C 1
ATOM 1520 O O . ASP A 1 189 ? -6.699 22.501 10.893 1.00 71.06 189 ASP A O 1
ATOM 1524 N N . GLU A 1 190 ? -7.705 21.863 8.996 1.00 60.19 190 GLU A N 1
ATOM 1525 C CA . GLU A 1 190 ? -7.123 22.933 8.158 1.00 60.19 190 GLU A CA 1
ATOM 1526 C C . GLU A 1 190 ? -7.758 24.316 8.410 1.00 60.19 190 GLU A C 1
ATOM 1528 O O . GLU A 1 190 ? -7.128 25.341 8.149 1.00 60.19 190 GLU A O 1
ATOM 1533 N N . ASP A 1 191 ? -8.975 24.352 8.962 1.00 49.78 191 ASP A N 1
ATOM 1534 C CA . ASP A 1 191 ? -9.707 25.577 9.318 1.00 49.78 191 ASP A CA 1
ATOM 1535 C C . ASP A 1 191 ? -9.411 26.081 10.757 1.00 49.78 191 ASP A C 1
ATOM 1537 O O . ASP A 1 191 ? -10.085 26.995 11.249 1.00 49.78 191 ASP A O 1
ATOM 1541 N N . ARG A 1 192 ? -8.421 25.500 11.455 1.00 43.94 192 ARG A N 1
ATOM 1542 C CA . ARG A 1 192 ? -7.976 25.883 12.813 1.00 43.94 192 ARG A CA 1
ATOM 1543 C C . ARG A 1 192 ? -6.566 26.462 12.836 1.00 43.94 192 ARG A C 1
ATOM 1545 O O . ARG A 1 192 ? -6.371 27.416 13.626 1.00 43.94 192 ARG A O 1
#

Radius of gyration: 29.45 Å; chains: 1; bounding box: 63×67×62 Å

Organism: Paramuricea clavata (NCBI:txid317549)

pLDDT: mean 87.28, std 11.58, range [43.5, 97.5]

=== Feature glossary ===
The record interleaves many kinds of information about one protein. Here is each kind framed as the question it answers.

Q: Are the domains correctly placed relative to each other?
A: Predicted aligned error is AlphaFold's pairwise confidence. Unlike pLDDT (per-residue), PAE is per-residue-pair and captures whether two parts of the structure are correctly placed relative to each other. Units are ångströms of expected positional error.

Q: Which residues are in helices, strands, or loops?
A: Eight-state secondary structure (DSSP): H is the canonical α-helix, G the tighter 3₁₀-helix, I the wider π-helix; E/B are β-structure, T and S are turns and bends, and '-' is everything else. DSSP derives these from the pattern of main-chain N–H···O=C hydrogen bonds, not from the sequence.

Q: What if only a Cα trace is available?
A: P-SEA three-state annotation labels each residue as helix, strand, or coil based purely on the geometry of the Cα trace. It serves as a fallback when the full backbone (and thus DSSP) is unavailable.

Q: What are the backbone torsion angles?
A: φ (phi) and ψ (psi) are the two rotatable backbone dihedrals per residue: φ is the C(i-1)–N–Cα–C torsion, ψ is the N–Cα–C–N(i+1) torsion, both in degrees on (−180°, 180°]. α-helical residues cluster near (−60°, −45°); β-strand residues near (−120°, +130°). A Ramachandran plot is simply a scatter of (φ, ψ) for every residue.

Q: What known structures does this most resemble?
A: Structural nearest neighbors (via Foldseek easy-search vs the PDB). Reported per hit: target PDB id, E-value, and alignment TM-score. A TM-score above ~0.5 is the conventional threshold for 'same fold'.

Q: What family and function is it annotated with?
A: Database cross-references. InterPro integrates a dozen domain/family signature databases into unified entries with residue-range hits. GO terms attach function/process/location labels with evidence codes. CATH codes position the fold in a four-level structural taxonomy. Organism is the NCBI-taxonomy species name.

Q: Which residues are buried vs exposed?
A: Solvent accessibility: the surface area of each residue that a 1.4 Å water probe can touch, in Å². When only backbone atoms are present the absolute values are lower than full-atom SASA (side chains contribute most of the area) and are flagged as backbone-only.

Q: What do the diagnostic plots show?
A: Three diagnostic plots accompany the record. The Cα contact map visualizes the tertiary structure as a 2D adjacency matrix (8 Å cutoff, sequence-local contacts suppressed). The Ramachandran plot shows the distribution of backbone (φ, ψ) torsions, with points in the α and β basins reflecting secondary structure content. The PAE plot shows AlphaFold's inter-residue confidence as a color matrix.

Q: What is the amino-acid chain?
A: The amino-acid sequence is the protein's primary structure: the linear order of residues from the N-terminus to the C-terminus, written in one-letter code. Everything else here — the 3D coordinates, the secondary structure, the domain annotations — is ultimately a consequence of this string.

Q: What do the rendered images show?
A: The six renders are orthographic views along the three Cartesian axes in both directions. Representation (cartoon, sticks, or surface) and color scheme (sequence-rainbow or by-chain) vary across proteins so the training set covers all the common visualization conventions.

Q: Where is each backbone atom in 3D?
A: The mmCIF table is the protein's shape written out atom by atom. For each backbone N, Cα, C, and carbonyl O, it records an (x, y, z) coordinate triple in Å plus the residue type, chain letter, and residue number.

Q: How mobile is each atom in the crystal?
A: For experimental (PDB) structures, the B-factor (temperature factor) quantifies the positional spread of each atom in the crystal — a combination of thermal vibration and static disorder — in units of Å². High B-factors mark flexible loops or poorly resolved regions; low B-factors mark the rigid, well-ordered core.

Q: How big and how compact is the whole molecule?
A: Three whole-structure scalars: the radius of gyration (RMS distance of Cα from centroid, in Å), the count of Cα–Cα contacts (pairs closer than 8 Å and separated by more than four residues in sequence — i.e. tertiary, not local, contacts), and the bounding-box dimensions. Together they distinguish compact globular folds from extended fibres or disordered chains.

Q: What does the local fold look like, residue by residue?
A: A 3Di character summarizes, for each residue, the relative orientation of the Cα frame of its nearest spatial neighbor. Because it encodes fold topology rather than chemistry, 3Di alignments detect remote structural similarity that sequence alignment misses.

Q: How confident is the AlphaFold model at each residue?
A: For AlphaFold models, the B-factor field carries pLDDT — the model's own estimate of local accuracy on a 0–100 scale. Regions with pLDDT<50 should be treated as essentially unmodeled; they often correspond to intrinsically disordered segments.